Protein AF-A0A6A5AHU3-F1 (afdb_monomer_lite)

Structure (mmCIF, N/CA/C/O backbone):
data_AF-A0A6A5AHU3-F1
#
_entry.id   AF-A0A6A5AHU3-F1
#
loop_
_atom_site.group_PDB
_atom_site.id
_atom_site.type_symbol
_atom_site.label_atom_id
_atom_site.label_alt_id
_atom_site.label_comp_id
_atom_site.label_asym_id
_atom_site.label_entity_id
_atom_site.label_seq_id
_atom_site.pdbx_PDB_ins_code
_atom_site.Cartn_x
_atom_site.Cartn_y
_atom_site.Cartn_z
_atom_site.occupancy
_atom_site.B_iso_or_equiv
_atom_site.auth_seq_id
_atom_site.auth_comp_id
_atom_site.auth_asym_id
_atom_site.auth_atom_id
_atom_site.pdbx_PDB_model_num
ATOM 1 N N . MET A 1 1 ? 13.211 -33.132 -3.769 1.00 42.59 1 MET A N 1
ATOM 2 C CA . MET A 1 1 ? 14.033 -32.927 -4.978 1.00 42.59 1 MET A CA 1
ATOM 3 C C . MET A 1 1 ? 13.140 -32.392 -6.080 1.00 42.59 1 MET A C 1
ATOM 5 O O . MET A 1 1 ? 12.296 -33.127 -6.563 1.00 42.59 1 MET A O 1
ATOM 9 N N . SER A 1 2 ? 13.277 -31.109 -6.393 1.00 34.72 2 SER A N 1
ATOM 10 C CA . SER A 1 2 ? 13.029 -30.504 -7.708 1.00 34.72 2 SER A CA 1
ATOM 11 C C . SER A 1 2 ? 13.392 -29.032 -7.528 1.00 34.72 2 SER A C 1
ATOM 13 O O . SER A 1 2 ? 12.606 -28.241 -7.013 1.00 34.72 2 SER A O 1
ATOM 15 N N . GLY A 1 3 ? 14.668 -28.722 -7.755 1.00 37.56 3 GLY A N 1
ATOM 16 C CA . GLY A 1 3 ? 15.165 -27.354 -7.737 1.00 37.56 3 GLY A CA 1
ATOM 17 C C . GLY A 1 3 ? 14.792 -26.712 -9.058 1.00 37.56 3 GLY A C 1
ATOM 18 O O . GLY A 1 3 ? 15.366 -27.061 -10.085 1.00 37.56 3 GLY A O 1
ATOM 19 N N . THR A 1 4 ? 13.823 -25.807 -9.037 1.00 38.69 4 THR A N 1
ATOM 20 C CA . THR A 1 4 ? 13.483 -24.995 -10.202 1.00 38.69 4 THR A CA 1
ATOM 21 C C . THR A 1 4 ? 14.602 -23.979 -10.416 1.00 38.69 4 THR A C 1
ATOM 23 O O . THR A 1 4 ? 14.722 -22.997 -9.683 1.00 38.69 4 THR A O 1
ATOM 26 N N . THR A 1 5 ? 15.472 -24.247 -11.385 1.00 46.12 5 THR A N 1
ATOM 27 C CA . THR A 1 5 ? 16.513 -23.333 -11.857 1.00 46.12 5 THR A CA 1
ATOM 28 C C . THR A 1 5 ? 15.859 -22.133 -12.538 1.00 46.12 5 THR A C 1
ATOM 30 O O . THR A 1 5 ? 15.300 -22.244 -13.625 1.00 46.12 5 THR A O 1
ATOM 33 N N . VAL A 1 6 ? 15.913 -20.977 -11.877 1.00 50.97 6 VAL A N 1
ATOM 34 C CA . VAL A 1 6 ? 15.537 -19.681 -12.458 1.00 50.97 6 VAL A CA 1
ATOM 35 C C . VAL A 1 6 ? 16.661 -19.193 -13.392 1.00 50.97 6 VAL A C 1
ATOM 37 O O . VAL A 1 6 ? 17.828 -19.330 -13.018 1.00 50.97 6 VAL A O 1
ATOM 40 N N . PRO A 1 7 ? 16.351 -18.644 -14.584 1.00 44.16 7 PRO A N 1
ATOM 41 C CA . PRO A 1 7 ? 17.348 -18.162 -15.546 1.00 44.16 7 PRO A CA 1
ATOM 42 C C . PRO A 1 7 ? 18.283 -17.083 -14.970 1.00 44.16 7 PRO A C 1
ATOM 44 O O . PRO A 1 7 ? 17.849 -16.207 -14.224 1.00 44.16 7 PRO A O 1
ATOM 47 N N . ASN A 1 8 ? 19.564 -17.150 -15.346 1.00 44.88 8 ASN A N 1
ATOM 48 C CA . ASN A 1 8 ? 20.703 -16.429 -14.754 1.00 44.88 8 ASN A CA 1
ATOM 49 C C . ASN A 1 8 ? 20.933 -14.986 -15.264 1.00 44.88 8 ASN A C 1
ATOM 51 O O . ASN A 1 8 ? 21.960 -14.396 -14.938 1.00 44.88 8 ASN A O 1
ATOM 55 N N . ASP A 1 9 ? 20.016 -14.382 -16.019 1.00 46.59 9 ASP A N 1
ATOM 56 C CA . ASP A 1 9 ? 20.334 -13.158 -16.783 1.00 46.59 9 ASP A CA 1
ATOM 57 C C . ASP A 1 9 ? 20.053 -11.828 -16.058 1.00 46.59 9 ASP A C 1
ATOM 59 O O . ASP A 1 9 ? 20.051 -10.761 -16.668 1.00 46.59 9 ASP A O 1
ATOM 63 N N . VAL A 1 10 ? 19.853 -11.846 -14.737 1.00 49.62 10 VAL A N 1
ATOM 64 C CA . VAL A 1 10 ? 19.790 -10.621 -13.923 1.00 49.62 10 VAL A CA 1
ATOM 65 C C . VAL A 1 10 ? 20.573 -10.855 -12.636 1.00 49.62 10 VAL A C 1
ATOM 67 O O . VAL A 1 10 ? 20.189 -11.681 -11.808 1.00 49.62 10 VAL A O 1
ATOM 70 N N . ALA A 1 11 ? 21.688 -10.142 -12.469 1.00 43.22 11 ALA A N 1
ATOM 71 C CA . ALA A 1 11 ? 22.548 -10.228 -11.293 1.00 43.22 11 ALA A CA 1
ATOM 72 C C . ALA A 1 11 ? 21.836 -9.672 -10.044 1.00 43.22 11 ALA A C 1
ATOM 74 O O . ALA A 1 11 ? 22.037 -8.528 -9.643 1.00 43.22 11 ALA A O 1
ATOM 75 N N . TYR A 1 12 ? 20.983 -10.480 -9.419 1.00 51.59 12 TYR A N 1
ATOM 76 C CA . TYR A 1 12 ? 20.501 -10.217 -8.069 1.00 51.59 12 TYR A CA 1
ATOM 77 C C . TYR A 1 12 ? 21.617 -10.579 -7.085 1.00 51.59 12 TYR A C 1
ATOM 79 O O . TYR A 1 12 ? 22.069 -11.725 -7.046 1.00 51.59 12 TYR A O 1
ATOM 87 N N . PHE A 1 13 ? 22.070 -9.606 -6.288 1.00 51.59 13 PHE A N 1
ATOM 88 C CA . PHE A 1 13 ? 22.949 -9.857 -5.144 1.00 51.59 13 PHE A CA 1
ATOM 89 C C . PHE A 1 13 ? 22.285 -10.917 -4.255 1.00 51.59 13 PHE A C 1
ATOM 91 O O . PHE A 1 13 ? 21.183 -10.714 -3.743 1.00 51.59 13 PHE A O 1
ATOM 98 N N . LYS A 1 14 ? 22.910 -12.092 -4.142 1.00 55.75 14 LYS A N 1
ATOM 99 C CA . LYS A 1 14 ? 22.299 -13.283 -3.542 1.00 55.75 14 LYS A CA 1
ATOM 100 C C . LYS A 1 14 ? 22.486 -13.280 -2.024 1.00 55.75 14 LYS A C 1
ATOM 102 O O . LYS A 1 14 ? 23.135 -14.156 -1.463 1.00 55.75 14 LYS A O 1
ATOM 107 N N . GLU A 1 15 ? 21.927 -12.280 -1.357 1.00 75.50 15 GLU A N 1
ATOM 108 C CA . GLU A 1 15 ? 21.838 -12.245 0.102 1.00 75.50 15 GLU A CA 1
ATOM 109 C C . GLU A 1 15 ? 20.533 -12.918 0.537 1.00 75.50 15 GLU A C 1
ATOM 111 O O . GLU A 1 15 ? 19.435 -12.496 0.174 1.00 75.50 15 GLU A O 1
ATOM 116 N N . THR A 1 16 ? 20.642 -14.019 1.285 1.00 77.25 16 THR A N 1
ATOM 117 C CA . THR A 1 16 ? 19.464 -14.735 1.792 1.00 77.25 16 THR A CA 1
ATOM 118 C C . THR A 1 16 ? 19.001 -14.071 3.082 1.00 77.25 16 THR A C 1
ATOM 120 O O . THR A 1 16 ? 19.663 -14.176 4.113 1.00 77.25 16 THR A O 1
ATOM 123 N N . ILE A 1 17 ? 17.859 -13.390 3.035 1.00 82.12 17 ILE A N 1
ATOM 124 C CA . ILE A 1 17 ? 17.284 -12.706 4.196 1.00 82.12 17 ILE A CA 1
ATOM 125 C C . ILE A 1 17 ? 16.267 -13.629 4.867 1.00 82.12 17 ILE A C 1
ATOM 127 O O . ILE A 1 17 ? 15.103 -13.620 4.488 1.00 82.12 17 ILE A O 1
ATOM 131 N N . GLY A 1 18 ? 16.738 -14.381 5.868 1.00 84.12 18 GLY A N 1
ATOM 132 C CA . GLY A 1 18 ? 15.967 -15.033 6.938 1.00 84.12 18 GLY A CA 1
ATOM 133 C C . GLY A 1 18 ? 14.825 -15.998 6.554 1.00 84.12 18 GLY A C 1
ATOM 134 O O . GLY A 1 18 ? 14.275 -15.967 5.457 1.00 84.12 18 GLY A O 1
ATOM 135 N N . PRO A 1 19 ? 14.396 -16.867 7.485 1.00 88.25 19 PRO A N 1
ATOM 136 C CA . PRO A 1 19 ? 13.093 -17.503 7.373 1.00 88.25 19 PRO A CA 1
ATOM 137 C C . PRO A 1 19 ? 12.013 -16.474 7.734 1.00 88.25 19 PRO A C 1
ATOM 139 O O . PRO A 1 19 ? 11.990 -15.950 8.848 1.00 88.25 19 PRO A O 1
ATOM 142 N N . ILE A 1 20 ? 11.116 -16.177 6.796 1.00 89.06 20 ILE A N 1
ATOM 143 C CA . ILE A 1 20 ? 9.966 -15.297 7.031 1.00 89.06 20 ILE A CA 1
ATOM 144 C C . ILE A 1 20 ? 8.663 -16.088 6.944 1.00 89.06 20 ILE A C 1
ATOM 146 O O . ILE A 1 20 ? 8.549 -17.047 6.181 1.00 89.06 20 ILE A O 1
ATOM 150 N N . TRP A 1 21 ? 7.659 -15.663 7.710 1.00 88.56 21 TRP A N 1
ATOM 151 C CA . TRP A 1 21 ? 6.296 -16.150 7.531 1.00 88.56 21 TRP A CA 1
ATOM 152 C C . TRP A 1 21 ? 5.745 -15.620 6.205 1.00 88.56 21 TRP A C 1
ATOM 154 O O . TRP A 1 21 ? 5.568 -14.412 6.045 1.00 88.56 21 TRP A O 1
ATOM 164 N N . SER A 1 22 ? 5.501 -16.516 5.251 1.00 86.12 22 SER A N 1
ATOM 165 C CA . SER A 1 22 ? 5.006 -16.178 3.910 1.00 86.12 22 SER A CA 1
ATOM 166 C C . SER A 1 22 ? 3.500 -16.376 3.740 1.00 86.12 22 SER A C 1
ATOM 168 O O . SER A 1 22 ? 2.948 -15.957 2.725 1.00 86.12 22 SER A O 1
ATOM 170 N N . ALA A 1 23 ? 2.828 -17.005 4.708 1.00 87.94 23 ALA A N 1
ATOM 171 C CA . ALA A 1 23 ? 1.388 -17.224 4.645 1.00 87.94 23 ALA A CA 1
ATOM 172 C C . ALA A 1 23 ? 0.607 -15.944 5.027 1.00 87.94 23 ALA A C 1
ATOM 174 O O . ALA A 1 23 ? 1.193 -14.991 5.555 1.00 87.94 23 ALA A O 1
ATOM 175 N N . PRO A 1 24 ? -0.720 -15.898 4.798 1.00 87.88 24 PRO A N 1
ATOM 176 C CA . PRO A 1 24 ? -1.540 -14.737 5.133 1.00 87.88 24 PRO A CA 1
ATOM 177 C C . PRO A 1 24 ? -1.372 -14.295 6.593 1.00 87.88 24 PRO A C 1
ATOM 179 O O . PRO A 1 24 ? -1.361 -15.118 7.510 1.00 87.88 24 PRO A O 1
ATOM 182 N N . LEU A 1 25 ? -1.234 -12.983 6.808 1.00 87.56 25 LEU A N 1
ATOM 183 C CA . LEU A 1 25 ? -1.044 -12.400 8.142 1.00 87.56 25 LEU A CA 1
ATOM 184 C C . LEU A 1 25 ? -2.354 -12.291 8.930 1.00 87.56 25 LEU A C 1
ATOM 186 O O . LEU A 1 25 ? -2.329 -12.314 10.158 1.00 87.56 25 LEU A O 1
ATOM 190 N N . HIS A 1 26 ? -3.493 -12.151 8.246 1.00 90.44 26 HIS A N 1
ATOM 191 C CA . HIS A 1 26 ? -4.775 -11.900 8.894 1.00 90.44 26 HIS A CA 1
ATOM 192 C C . HIS A 1 26 ? -5.852 -12.864 8.401 1.00 90.44 26 HIS A C 1
ATOM 194 O O . HIS A 1 26 ? -6.032 -13.072 7.204 1.00 90.44 26 HIS A O 1
ATOM 200 N N . ASN A 1 27 ? -6.662 -13.373 9.328 1.00 92.44 27 ASN A N 1
ATOM 201 C CA . ASN A 1 27 ? -7.921 -14.018 8.977 1.00 92.44 27 ASN A CA 1
ATOM 202 C C . ASN A 1 27 ? -8.974 -12.932 8.676 1.00 92.44 27 ASN A C 1
ATOM 204 O O . ASN A 1 27 ? -9.447 -12.256 9.594 1.00 92.44 27 ASN A O 1
ATOM 208 N N . LYS A 1 28 ? -9.325 -12.751 7.394 1.00 90.44 28 LYS A N 1
ATOM 209 C CA . LYS A 1 28 ? -10.252 -11.696 6.941 1.00 90.44 28 LYS A CA 1
ATOM 210 C C . LYS A 1 28 ? -11.638 -11.808 7.585 1.00 90.44 28 LYS A C 1
ATOM 212 O O . LYS A 1 28 ? -12.179 -10.790 8.012 1.00 90.44 28 LYS A O 1
ATOM 217 N N . ASP A 1 29 ? -12.173 -13.017 7.739 1.00 93.19 29 ASP A N 1
ATOM 218 C CA . ASP A 1 29 ? -13.500 -13.234 8.331 1.00 93.19 29 ASP A CA 1
ATOM 219 C C . ASP A 1 29 ? -13.550 -12.774 9.787 1.00 93.19 29 ASP A C 1
ATOM 221 O O . ASP A 1 29 ? -14.519 -12.158 10.234 1.00 93.19 29 ASP A O 1
ATOM 225 N N . LEU A 1 30 ? -12.484 -13.055 10.539 1.00 94.81 30 LEU A N 1
ATOM 226 C CA . LEU A 1 30 ? -12.367 -12.610 11.920 1.00 94.81 30 LEU A CA 1
ATOM 227 C C . LEU A 1 30 ? -12.245 -11.083 12.002 1.00 94.81 30 LEU A C 1
ATOM 229 O O . LEU A 1 30 ? -12.917 -10.465 12.826 1.00 94.81 30 LEU A O 1
ATOM 233 N N . VAL A 1 31 ? -11.433 -10.470 11.136 1.00 94.31 31 VAL A N 1
ATOM 234 C CA . VAL A 1 31 ? -11.265 -9.007 11.082 1.00 94.31 31 VAL A CA 1
ATOM 235 C C . VAL A 1 31 ? -12.598 -8.312 10.803 1.00 94.31 31 VAL A C 1
ATOM 237 O O . VAL A 1 31 ? -12.938 -7.356 11.501 1.00 94.31 31 VAL A O 1
ATOM 240 N N . LEU A 1 32 ? -13.384 -8.818 9.848 1.00 94.06 32 LEU A N 1
ATOM 241 C CA . LEU A 1 32 ? -14.711 -8.284 9.532 1.00 94.06 32 LEU A CA 1
ATOM 242 C C . LEU A 1 32 ? -15.673 -8.416 10.721 1.00 94.06 32 LEU A C 1
ATOM 244 O O . LEU A 1 32 ? -16.300 -7.434 11.113 1.00 94.06 32 LEU A O 1
ATOM 248 N N . LYS A 1 33 ? -15.712 -9.583 11.381 1.00 95.50 33 LYS A N 1
ATOM 249 C CA . LYS A 1 33 ? -16.529 -9.791 12.592 1.00 95.50 33 LYS A CA 1
ATOM 250 C C . LYS A 1 33 ? -16.162 -8.820 13.717 1.00 95.50 33 LYS A C 1
ATOM 252 O O . LYS A 1 33 ? -17.051 -8.308 14.400 1.00 95.50 33 LYS A O 1
ATOM 257 N N . ILE A 1 34 ? -14.869 -8.560 13.923 1.00 94.00 34 ILE A N 1
ATOM 258 C CA . ILE A 1 34 ? -14.394 -7.607 14.935 1.00 94.00 34 ILE A CA 1
ATOM 259 C C . ILE A 1 34 ? -14.801 -6.183 14.549 1.00 94.00 34 ILE A C 1
ATOM 261 O O . ILE A 1 34 ? -15.337 -5.464 15.391 1.00 94.00 34 ILE A O 1
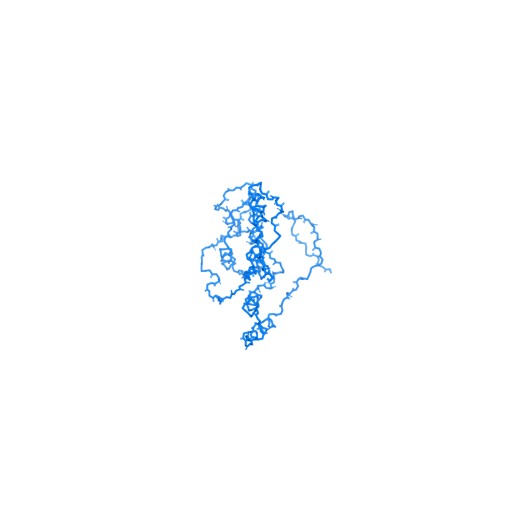ATOM 265 N N . ARG A 1 35 ? -14.603 -5.784 13.287 1.00 93.44 35 ARG A N 1
ATOM 266 C CA . ARG A 1 35 ? -14.997 -4.461 12.779 1.00 93.44 35 ARG A CA 1
ATOM 267 C C . ARG A 1 35 ? -16.483 -4.193 13.018 1.00 93.44 35 ARG A C 1
ATOM 269 O O . ARG A 1 35 ? -16.838 -3.153 13.568 1.00 93.44 35 ARG A O 1
ATOM 276 N N . ASP A 1 36 ? -17.335 -5.156 12.684 1.00 93.62 36 ASP A N 1
ATOM 277 C CA . ASP A 1 36 ? -18.784 -5.019 12.830 1.00 93.62 36 ASP A CA 1
ATOM 278 C C . ASP A 1 36 ? -19.209 -4.972 14.310 1.00 93.62 36 ASP A C 1
ATOM 280 O O . ASP A 1 36 ? -20.148 -4.265 14.675 1.00 93.62 36 ASP A O 1
ATOM 284 N N . ASN A 1 37 ? -18.503 -5.681 15.198 1.00 93.62 37 ASN A N 1
ATOM 285 C CA . ASN A 1 37 ? -18.731 -5.607 16.645 1.00 93.62 37 ASN A CA 1
ATOM 286 C C . ASN A 1 37 ? -18.377 -4.218 17.209 1.00 93.62 37 ASN A C 1
ATOM 288 O O . ASN A 1 37 ? -19.139 -3.658 17.999 1.00 93.62 37 ASN A O 1
ATOM 292 N N . VAL A 1 38 ? -17.264 -3.629 16.759 1.00 91.62 38 VAL A N 1
ATOM 293 C CA . VAL A 1 38 ? -16.841 -2.277 17.166 1.00 91.62 38 VAL A CA 1
ATOM 294 C C . VAL A 1 38 ? -17.890 -1.231 16.783 1.00 91.62 38 VAL A C 1
ATOM 296 O O . VAL A 1 38 ? -18.177 -0.342 17.584 1.00 91.62 38 VAL A O 1
ATOM 299 N N . LEU A 1 39 ? -18.511 -1.366 15.607 1.00 88.69 39 LEU A N 1
ATOM 300 C CA . LEU A 1 39 ? -19.604 -0.489 15.175 1.00 88.69 39 LEU A CA 1
ATOM 301 C C . LEU A 1 39 ? -20.883 -0.678 16.005 1.00 88.69 39 LEU A C 1
ATOM 303 O O . LEU A 1 39 ? -21.546 0.304 16.332 1.00 88.69 39 LEU A O 1
ATOM 307 N N . LYS A 1 40 ? -21.217 -1.920 16.377 1.00 91.88 40 LYS A N 1
ATOM 308 C CA . LYS A 1 40 ? -22.409 -2.238 17.186 1.00 91.88 40 LYS A CA 1
ATOM 309 C C . LYS A 1 40 ? -22.311 -1.753 18.634 1.00 91.88 40 LYS A C 1
ATOM 311 O O . LYS A 1 40 ? -23.339 -1.462 19.234 1.00 91.88 40 LYS A O 1
ATOM 316 N N . ASN A 1 41 ? -21.103 -1.652 19.194 1.00 91.31 41 ASN A N 1
ATOM 317 C CA . ASN A 1 41 ? -20.872 -1.296 20.599 1.00 91.31 41 ASN A CA 1
ATOM 318 C C . ASN A 1 41 ? -20.053 0.003 20.756 1.00 91.31 41 ASN A C 1
ATOM 320 O O . ASN A 1 41 ? -18.953 -0.022 21.317 1.00 91.31 41 ASN A O 1
ATOM 324 N N . PRO A 1 42 ? -20.566 1.164 20.305 1.00 82.75 42 PRO A N 1
ATOM 325 C CA . PRO A 1 42 ? -19.788 2.401 20.249 1.00 82.75 42 PRO A CA 1
ATOM 326 C C . PRO A 1 42 ? -19.427 2.975 21.626 1.00 82.75 42 PRO A C 1
ATOM 328 O O . PRO A 1 42 ? -18.434 3.684 21.739 1.00 82.75 42 PRO A O 1
ATOM 331 N N . THR A 1 43 ? -20.202 2.683 22.674 1.00 85.81 43 THR A N 1
ATOM 332 C CA . THR A 1 43 ? -19.950 3.165 24.046 1.00 85.81 43 THR A CA 1
ATOM 333 C C . THR A 1 43 ? -18.828 2.405 24.752 1.00 85.81 43 THR A C 1
ATOM 335 O O . THR A 1 43 ? -18.253 2.912 25.710 1.00 85.81 43 THR A O 1
ATOM 338 N N . LYS A 1 44 ? -18.489 1.200 24.277 1.00 89.62 44 LYS A N 1
ATOM 339 C CA . LYS A 1 44 ? -17.477 0.331 24.892 1.00 89.62 44 LYS A CA 1
ATOM 340 C C . LYS A 1 44 ? -16.046 0.718 24.514 1.00 89.62 44 LYS A C 1
ATOM 342 O O . LYS A 1 44 ? -15.116 0.407 25.255 1.00 89.62 44 LYS A O 1
ATOM 347 N N . TYR A 1 45 ? -15.861 1.373 23.368 1.00 87.19 45 TYR A N 1
ATOM 348 C CA . TYR A 1 45 ? -14.544 1.646 22.795 1.00 87.19 45 TYR A CA 1
ATOM 349 C C . TYR A 1 45 ? -14.318 3.154 22.617 1.00 87.19 45 TYR A C 1
ATOM 351 O O . TYR A 1 45 ? -14.834 3.738 21.663 1.00 87.19 45 TYR A O 1
ATOM 359 N N . PRO A 1 46 ? -13.486 3.790 23.464 1.00 85.94 46 PRO A N 1
ATOM 360 C CA . PRO A 1 46 ? -13.153 5.211 23.331 1.00 85.94 46 PRO A CA 1
ATOM 361 C C . PRO A 1 46 ? -12.495 5.564 21.987 1.00 85.94 46 PRO A C 1
ATOM 363 O O . PRO A 1 46 ? -12.651 6.668 21.481 1.00 85.94 46 PRO A O 1
ATOM 366 N N . THR A 1 47 ? -11.775 4.616 21.379 1.00 88.00 47 THR A N 1
ATOM 367 C CA . THR A 1 47 ? -11.037 4.784 20.115 1.00 88.00 47 THR A CA 1
ATOM 368 C C . THR A 1 47 ? -11.731 4.115 18.924 1.00 88.00 47 THR A C 1
ATOM 370 O O . THR A 1 47 ? -11.067 3.689 17.976 1.00 88.00 47 THR A O 1
ATOM 373 N N . LYS A 1 48 ? -13.069 4.016 18.951 1.00 89.31 48 LYS A N 1
ATOM 374 C CA . LYS A 1 48 ? -13.862 3.306 17.932 1.00 89.31 48 LYS A CA 1
ATOM 375 C C . LYS A 1 48 ? -13.550 3.740 16.495 1.00 89.31 48 LYS A C 1
ATOM 377 O O . LYS A 1 48 ? -13.372 2.878 15.645 1.00 89.31 48 LYS A O 1
ATOM 382 N N . ASP A 1 49 ? -13.393 5.039 16.233 1.00 87.56 49 ASP A N 1
ATOM 383 C CA . ASP A 1 49 ? -13.213 5.556 14.867 1.00 87.56 49 ASP A CA 1
ATOM 384 C C . ASP A 1 49 ? -11.843 5.163 14.301 1.00 87.56 49 ASP A C 1
ATOM 386 O O . ASP A 1 49 ? -11.706 4.799 13.131 1.00 87.56 49 ASP A O 1
ATOM 390 N N . ARG A 1 50 ? -10.827 5.165 15.171 1.00 88.06 50 ARG A N 1
ATOM 391 C CA . ARG A 1 50 ? -9.472 4.708 14.858 1.00 88.06 50 ARG A CA 1
ATOM 392 C C . ARG A 1 50 ? -9.439 3.201 14.623 1.00 88.06 50 ARG A C 1
ATOM 394 O O . ARG A 1 50 ? -8.800 2.740 13.681 1.00 88.06 50 ARG A O 1
ATOM 401 N N . LEU A 1 51 ? -10.098 2.441 15.494 1.00 91.06 51 LEU A N 1
ATOM 402 C CA . LEU A 1 51 ? -10.141 0.986 15.410 1.00 91.06 51 LEU A CA 1
ATOM 403 C C . LEU A 1 51 ? -10.899 0.535 14.159 1.00 91.06 51 LEU A C 1
ATOM 405 O O . LEU A 1 51 ? -10.411 -0.319 13.427 1.00 91.06 51 LEU A O 1
ATOM 409 N N . HIS A 1 52 ? -12.035 1.169 13.874 1.00 91.50 52 HIS A N 1
ATOM 410 C CA . HIS A 1 52 ? -12.798 0.958 12.652 1.00 91.50 52 HIS A CA 1
ATOM 411 C C . HIS A 1 52 ? -11.942 1.236 11.414 1.00 91.50 52 HIS A C 1
ATOM 413 O O . HIS A 1 52 ? -11.814 0.375 10.553 1.00 91.50 52 HIS A O 1
ATOM 419 N N . GLY A 1 53 ? -11.281 2.396 11.352 1.00 90.69 53 GLY A N 1
ATOM 420 C CA . GLY A 1 53 ? -10.435 2.749 10.216 1.00 90.69 53 GLY A CA 1
ATOM 421 C C . GLY A 1 53 ? -9.244 1.811 9.998 1.00 90.69 53 GLY A C 1
ATOM 422 O O . GLY A 1 53 ? -8.952 1.451 8.856 1.00 90.69 53 GLY A O 1
ATOM 423 N N . LEU A 1 54 ? -8.602 1.349 11.076 1.00 92.06 54 LEU A N 1
ATOM 424 C CA . LEU A 1 54 ? -7.535 0.351 10.996 1.00 92.06 54 LEU A CA 1
ATOM 425 C C . LEU A 1 54 ? -8.057 -0.997 10.481 1.00 92.06 54 LEU A C 1
ATOM 427 O O . LEU A 1 54 ? -7.482 -1.556 9.550 1.00 92.06 54 LEU A O 1
ATOM 431 N N . LEU A 1 55 ? -9.147 -1.510 11.060 1.00 93.06 55 LEU A N 1
ATOM 432 C CA . LEU A 1 55 ? -9.733 -2.795 10.667 1.00 93.06 55 LEU A CA 1
ATOM 433 C C . LEU A 1 55 ? -10.247 -2.766 9.225 1.00 93.06 55 LEU A C 1
ATOM 435 O O . LEU A 1 55 ? -10.077 -3.743 8.499 1.00 93.06 55 LEU A O 1
ATOM 439 N N . THR A 1 56 ? -10.799 -1.636 8.780 1.00 92.81 56 THR A N 1
ATOM 440 C CA . THR A 1 56 ? -11.189 -1.431 7.383 1.00 92.81 56 THR A CA 1
ATOM 441 C C . THR A 1 56 ? -9.973 -1.488 6.459 1.00 92.81 56 THR A C 1
ATOM 443 O O . THR A 1 56 ? -9.994 -2.252 5.496 1.00 92.81 56 THR A O 1
ATOM 446 N N . SER A 1 57 ? -8.878 -0.788 6.781 1.00 91.88 57 SER A N 1
ATOM 447 C CA . SER A 1 57 ? -7.632 -0.869 6.002 1.00 91.88 57 SER A CA 1
ATOM 448 C C . SER A 1 57 ? -7.084 -2.297 5.919 1.00 91.88 57 SER A C 1
ATOM 450 O O . SER A 1 57 ? -6.731 -2.744 4.834 1.00 91.88 57 SER A O 1
ATOM 452 N N . VAL A 1 58 ? -7.069 -3.033 7.037 1.00 92.38 58 VAL A N 1
ATOM 453 C CA . VAL A 1 58 ? -6.619 -4.437 7.078 1.00 92.38 58 VAL A CA 1
ATOM 454 C C . VAL A 1 58 ? -7.532 -5.347 6.248 1.00 92.38 58 VAL A C 1
ATOM 456 O O . VAL A 1 58 ? -7.048 -6.258 5.579 1.00 92.38 58 VAL A O 1
ATOM 459 N N . SER A 1 59 ? -8.848 -5.107 6.264 1.00 91.69 59 SER A N 1
ATOM 460 C CA . SER A 1 59 ? -9.817 -5.921 5.517 1.00 91.69 59 SER A CA 1
ATOM 461 C C . SER A 1 59 ? -9.722 -5.742 3.998 1.00 91.69 59 SER A C 1
ATOM 463 O O . SER A 1 59 ? -9.930 -6.699 3.256 1.00 91.69 59 SER A O 1
ATOM 465 N N . GLU A 1 60 ? -9.374 -4.538 3.537 1.00 90.38 60 GLU A N 1
ATOM 466 C CA . GLU A 1 60 ? -9.196 -4.222 2.116 1.00 90.38 60 GLU A CA 1
ATOM 467 C C . GLU A 1 60 ? -7.814 -4.614 1.571 1.00 90.38 60 GLU A C 1
ATOM 469 O O . GLU A 1 60 ? -7.578 -4.524 0.365 1.00 90.38 60 GLU A O 1
ATOM 474 N N . GLU A 1 61 ? -6.877 -4.988 2.442 1.00 91.38 61 GLU A N 1
ATOM 475 C CA . GLU A 1 61 ? -5.506 -5.287 2.055 1.00 91.38 61 GLU A CA 1
ATOM 476 C C . GLU A 1 61 ? -5.408 -6.624 1.297 1.00 91.38 61 GLU A C 1
ATOM 478 O O . GLU A 1 61 ? -5.933 -7.659 1.725 1.00 91.38 61 GLU A O 1
ATOM 483 N N . VAL A 1 62 ? -4.701 -6.607 0.166 1.00 88.06 62 VAL A N 1
ATOM 484 C CA . VAL A 1 62 ? -4.335 -7.790 -0.614 1.00 88.06 62 VAL A CA 1
ATOM 485 C C . VAL A 1 62 ? -3.329 -8.604 0.198 1.00 88.06 62 VAL A C 1
ATOM 487 O O . VAL A 1 62 ? -2.298 -8.093 0.638 1.00 88.06 62 VAL A O 1
ATOM 490 N N . GLN A 1 63 ? -3.660 -9.875 0.417 1.00 81.12 63 GLN A N 1
ATOM 491 C CA . GLN A 1 63 ? -2.846 -10.825 1.185 1.00 81.12 63 GLN A CA 1
ATOM 492 C C . GLN A 1 63 ? -2.399 -12.022 0.343 1.00 81.12 63 GLN A C 1
ATOM 494 O O . GLN A 1 63 ? -1.396 -12.649 0.667 1.00 81.12 63 GLN A O 1
ATOM 499 N N . GLU A 1 64 ? -3.140 -12.334 -0.719 1.00 80.44 64 GLU A N 1
ATOM 500 C CA . GLU A 1 64 ? -2.826 -13.411 -1.657 1.00 80.44 64 GLU A CA 1
ATOM 501 C C . GLU A 1 64 ? -1.679 -12.968 -2.564 1.00 80.44 64 GLU A C 1
ATOM 503 O O . GLU A 1 64 ? -1.695 -11.851 -3.084 1.00 80.44 64 GLU A O 1
ATOM 508 N N . ASP A 1 65 ? -0.662 -13.823 -2.684 1.00 79.38 65 ASP A N 1
ATOM 509 C CA . ASP A 1 65 ? 0.528 -13.627 -3.522 1.00 79.38 65 ASP A CA 1
ATOM 510 C C . ASP A 1 65 ? 1.301 -12.312 -3.288 1.00 79.38 65 ASP A C 1
ATOM 512 O O . ASP A 1 65 ? 2.115 -11.896 -4.109 1.00 79.38 65 ASP A O 1
ATOM 516 N N . ALA A 1 66 ? 1.096 -11.669 -2.132 1.00 84.88 66 ALA A N 1
ATOM 517 C CA . ALA A 1 66 ? 1.717 -10.396 -1.762 1.00 84.88 66 ALA A CA 1
ATOM 518 C C . ALA A 1 66 ? 2.190 -10.389 -0.289 1.00 84.88 66 ALA A C 1
ATOM 520 O O . ALA A 1 66 ? 1.667 -9.630 0.538 1.00 84.88 66 ALA A O 1
ATOM 521 N N . PRO A 1 67 ? 3.183 -11.228 0.083 1.00 85.38 67 PRO A N 1
ATOM 522 C CA . PRO A 1 67 ? 3.670 -11.306 1.464 1.00 85.38 67 PRO A CA 1
ATOM 523 C C . PRO A 1 67 ? 4.339 -10.000 1.927 1.00 85.38 67 PRO A C 1
ATOM 525 O O . PRO A 1 67 ? 4.267 -9.634 3.102 1.00 85.38 67 PRO A O 1
ATOM 528 N N . LEU A 1 68 ? 4.963 -9.271 0.998 1.00 89.94 68 LEU A N 1
ATOM 529 C CA . LEU A 1 68 ? 5.660 -8.007 1.239 1.00 89.94 68 LEU A CA 1
ATOM 530 C C . LEU A 1 68 ? 4.956 -6.839 0.534 1.00 89.94 68 LEU A C 1
ATOM 532 O O . LEU A 1 68 ? 3.876 -6.985 -0.033 1.00 89.94 68 LEU A O 1
ATOM 536 N N . TYR A 1 69 ? 5.548 -5.650 0.620 1.00 92.50 69 TYR A N 1
ATOM 537 C CA . TYR A 1 69 ? 5.030 -4.428 0.013 1.00 92.50 69 TYR A CA 1
ATOM 538 C C . TYR A 1 69 ? 6.151 -3.630 -0.656 1.00 92.50 69 TYR A C 1
ATOM 540 O O . TYR A 1 69 ? 7.318 -3.740 -0.283 1.00 92.50 69 TYR A O 1
ATOM 548 N N . TYR A 1 70 ? 5.771 -2.768 -1.592 1.00 93.69 70 TYR A N 1
ATOM 549 C CA . TYR A 1 70 ? 6.647 -1.779 -2.209 1.00 93.69 70 TYR A CA 1
ATOM 550 C C . TYR A 1 70 ? 6.384 -0.405 -1.610 1.00 93.69 70 TYR A C 1
ATOM 552 O O . TYR A 1 70 ? 5.232 -0.025 -1.428 1.00 93.69 70 TYR A O 1
ATOM 560 N N . THR A 1 71 ? 7.429 0.367 -1.324 1.00 94.12 71 THR A N 1
ATOM 561 C CA . THR A 1 71 ? 7.290 1.775 -0.9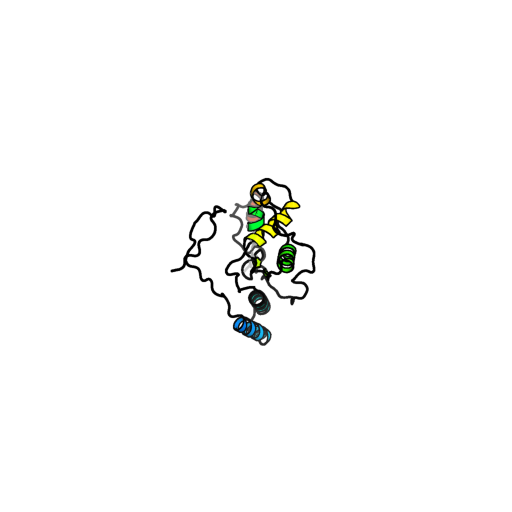28 1.00 94.12 71 THR A CA 1
ATOM 562 C C . THR A 1 71 ? 7.489 2.667 -2.145 1.00 94.12 71 THR A C 1
ATOM 564 O O . THR A 1 71 ? 8.496 2.551 -2.843 1.00 94.12 71 THR A O 1
ATOM 567 N N . LEU A 1 72 ? 6.556 3.586 -2.401 1.00 92.19 72 LEU A N 1
ATOM 568 C CA . LEU A 1 72 ? 6.682 4.518 -3.528 1.00 92.19 72 LEU A CA 1
ATOM 569 C C . LEU A 1 72 ? 7.931 5.410 -3.438 1.00 92.19 72 LEU A C 1
ATOM 571 O O . LEU A 1 72 ? 8.617 5.543 -4.456 1.00 92.19 72 LEU A O 1
ATOM 575 N N . PRO A 1 73 ? 8.305 5.954 -2.260 1.00 92.31 73 PRO A N 1
ATOM 576 C CA . PRO A 1 73 ? 9.567 6.674 -2.125 1.00 92.31 73 PRO A CA 1
ATOM 577 C C . PRO A 1 73 ? 10.778 5.776 -2.385 1.00 92.31 73 PRO A C 1
ATOM 579 O O . PRO A 1 73 ? 11.761 6.232 -2.954 1.00 92.31 73 PRO A O 1
ATOM 582 N N . GLY A 1 74 ? 10.716 4.496 -1.999 1.00 91.38 74 GLY A N 1
ATOM 583 C CA . GLY A 1 74 ? 11.792 3.534 -2.243 1.00 91.38 74 GLY A CA 1
ATOM 584 C C . GLY A 1 74 ? 11.996 3.276 -3.733 1.00 91.38 74 GLY A C 1
ATOM 585 O O . GLY A 1 74 ? 13.109 3.422 -4.228 1.00 91.38 74 GLY A O 1
ATOM 586 N N . LEU A 1 75 ? 10.909 2.988 -4.456 1.00 91.31 75 LEU A N 1
ATOM 587 C CA . LEU A 1 75 ? 10.929 2.798 -5.910 1.00 91.31 75 LEU A CA 1
ATOM 588 C C . LEU A 1 75 ? 11.442 4.048 -6.641 1.00 91.31 75 LEU A C 1
ATOM 590 O O . LEU A 1 75 ? 12.307 3.955 -7.512 1.00 91.31 75 LEU A O 1
ATOM 594 N N . SER A 1 76 ? 10.947 5.223 -6.250 1.00 90.12 76 SER A N 1
ATOM 595 C CA . SER A 1 76 ? 11.317 6.500 -6.874 1.00 90.12 76 SER A CA 1
ATOM 596 C C . SER A 1 76 ? 12.759 6.893 -6.560 1.00 90.12 76 SER A C 1
ATOM 598 O O . SER A 1 76 ? 13.453 7.419 -7.425 1.00 90.12 76 SER A O 1
ATOM 600 N N . LYS A 1 77 ? 13.250 6.572 -5.354 1.00 89.56 77 LYS A N 1
ATOM 601 C CA . LYS A 1 77 ? 14.654 6.748 -4.966 1.00 89.56 77 LYS A CA 1
ATOM 602 C C . LYS A 1 77 ? 15.578 5.862 -5.794 1.00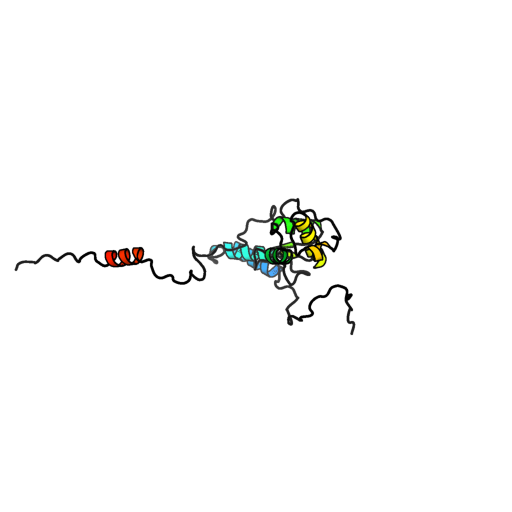 89.56 77 LYS A C 1
ATOM 604 O O . LYS A 1 77 ? 16.598 6.356 -6.252 1.00 89.56 77 LYS A O 1
ATOM 609 N N . THR A 1 78 ? 15.228 4.591 -6.005 1.00 87.25 78 THR A N 1
ATOM 610 C CA . THR A 1 78 ? 16.017 3.680 -6.853 1.00 87.25 78 THR A CA 1
ATOM 611 C C . THR A 1 78 ? 16.094 4.178 -8.291 1.00 87.25 78 THR A C 1
ATOM 613 O O . THR A 1 78 ? 17.136 4.070 -8.928 1.00 87.25 78 THR A O 1
ATOM 616 N N . LEU A 1 79 ? 15.000 4.743 -8.802 1.00 82.50 79 LEU A N 1
ATOM 617 C CA . LEU A 1 79 ? 14.960 5.279 -10.155 1.00 82.50 79 LEU A CA 1
ATOM 618 C C . LEU A 1 79 ? 15.498 6.698 -10.257 1.00 82.50 79 LEU A C 1
ATOM 620 O O . LEU A 1 79 ? 15.818 7.097 -11.360 1.00 82.50 79 LEU A O 1
ATOM 624 N N . HIS A 1 80 ? 15.642 7.440 -9.159 1.00 80.94 80 HIS A N 1
ATOM 625 C CA . HIS A 1 80 ? 15.942 8.874 -9.147 1.00 80.94 80 HIS A CA 1
ATOM 626 C C . HIS A 1 80 ? 14.904 9.714 -9.909 1.00 80.94 80 HIS A C 1
ATOM 628 O O . HIS A 1 80 ? 15.281 10.601 -10.676 1.00 80.94 80 HIS A O 1
ATOM 634 N N . CYS A 1 81 ? 13.612 9.407 -9.758 1.00 81.25 81 CYS A N 1
ATOM 635 C CA . CYS A 1 81 ? 12.503 10.161 -10.358 1.00 81.25 81 CYS A CA 1
ATOM 636 C C . CYS A 1 81 ? 11.650 10.855 -9.289 1.00 81.25 81 CYS A C 1
ATOM 638 O O . CYS A 1 81 ? 11.681 10.495 -8.109 1.00 81.25 81 CYS A O 1
ATOM 640 N N . GLN A 1 82 ? 10.840 11.818 -9.717 1.00 85.38 82 GLN A N 1
ATOM 641 C CA . GLN A 1 82 ? 9.749 12.366 -8.933 1.00 85.38 82 GLN A CA 1
ATOM 642 C C . GLN A 1 82 ? 8.760 11.260 -8.580 1.00 85.38 82 GLN A C 1
ATOM 644 O O . GLN A 1 82 ? 8.405 10.409 -9.404 1.00 85.38 82 GLN A O 1
ATOM 649 N N . GLN A 1 83 ? 8.324 11.272 -7.324 1.00 86.00 83 GLN A N 1
ATOM 650 C CA . GLN A 1 83 ? 7.454 10.237 -6.798 1.00 86.00 83 GLN A CA 1
ATOM 651 C C . GLN A 1 83 ? 6.057 10.336 -7.433 1.00 86.00 83 GLN A C 1
ATOM 653 O O . GLN A 1 83 ? 5.412 11.381 -7.308 1.00 86.00 83 GLN A O 1
ATOM 658 N N . PRO A 1 84 ? 5.551 9.261 -8.069 1.00 90.25 84 PRO A N 1
ATOM 659 C CA . PRO A 1 84 ? 4.180 9.238 -8.554 1.00 90.25 84 PRO A CA 1
ATOM 660 C C . PRO A 1 84 ? 3.202 9.282 -7.384 1.00 90.25 84 PRO A C 1
ATOM 662 O O . PRO A 1 84 ? 3.484 8.805 -6.276 1.00 90.25 84 PRO A O 1
ATOM 665 N N . ARG A 1 85 ? 2.000 9.802 -7.632 1.00 90.38 85 ARG A N 1
ATOM 666 C CA . ARG A 1 85 ? 0.949 9.745 -6.619 1.00 90.38 85 ARG A CA 1
ATOM 667 C C . ARG A 1 85 ? 0.463 8.308 -6.437 1.00 90.38 85 ARG A C 1
ATOM 669 O O . ARG A 1 85 ? 0.390 7.525 -7.383 1.00 90.38 85 ARG A O 1
ATOM 676 N N . MET A 1 86 ? 0.066 7.984 -5.207 1.00 90.38 86 MET A N 1
ATOM 677 C CA . MET A 1 86 ? -0.408 6.648 -4.831 1.00 90.38 86 MET A CA 1
ATOM 678 C C . MET A 1 86 ? -1.565 6.154 -5.703 1.00 90.38 86 MET A C 1
ATOM 680 O O . MET A 1 86 ? -1.581 5.003 -6.127 1.00 90.38 86 MET A O 1
ATOM 684 N N . ASP A 1 87 ? -2.516 7.033 -6.005 1.00 90.94 87 ASP A N 1
ATOM 685 C CA . ASP A 1 87 ? -3.661 6.714 -6.849 1.00 90.94 87 ASP A CA 1
ATOM 686 C C . ASP A 1 87 ? -3.261 6.394 -8.292 1.00 90.94 87 ASP A C 1
ATOM 688 O O . ASP A 1 87 ? -3.818 5.464 -8.864 1.00 90.94 87 ASP A O 1
ATOM 692 N N . GLN A 1 88 ? -2.270 7.086 -8.859 1.00 91.44 88 GLN A N 1
ATOM 693 C CA . GLN A 1 88 ? -1.787 6.820 -10.221 1.00 91.44 88 GLN A CA 1
ATOM 694 C C . GLN A 1 88 ? -1.150 5.433 -10.339 1.00 91.44 88 GLN A C 1
ATOM 696 O O . GLN A 1 88 ? -1.435 4.703 -11.284 1.00 91.44 88 GLN A O 1
ATOM 701 N N . VAL A 1 89 ? -0.331 5.042 -9.356 1.00 92.06 89 VAL A N 1
ATOM 702 C CA . VAL A 1 89 ? 0.295 3.709 -9.340 1.00 92.06 89 VAL A CA 1
ATOM 703 C C . VAL A 1 89 ? -0.751 2.614 -9.149 1.00 92.06 89 VAL A C 1
ATOM 705 O O . VAL A 1 89 ? -0.689 1.580 -9.808 1.00 92.06 89 VAL A O 1
ATOM 708 N N . GLN A 1 90 ? -1.744 2.842 -8.284 1.00 92.50 90 GLN A N 1
ATOM 709 C CA . GLN A 1 90 ? -2.839 1.891 -8.102 1.00 92.50 90 GLN A CA 1
ATOM 710 C C . GLN A 1 90 ? -3.671 1.726 -9.380 1.00 92.50 90 GLN A C 1
ATOM 712 O O . GLN A 1 90 ? -3.972 0.597 -9.753 1.00 92.50 90 GLN A O 1
ATOM 717 N N . VAL A 1 91 ? -4.006 2.819 -10.072 1.00 93.69 91 VAL A N 1
ATOM 718 C CA . VAL A 1 91 ? -4.717 2.765 -11.362 1.00 93.69 91 VAL A CA 1
ATOM 719 C C . VAL A 1 91 ? -3.904 1.999 -12.401 1.00 93.69 91 VAL A C 1
ATOM 721 O O . VAL A 1 91 ? -4.448 1.104 -13.037 1.00 93.69 91 VAL A O 1
ATOM 724 N N . ALA A 1 92 ? -2.604 2.277 -12.525 1.00 93.62 92 ALA A N 1
ATOM 725 C CA . ALA A 1 92 ? -1.738 1.579 -13.472 1.00 93.62 92 ALA A CA 1
ATOM 726 C C . ALA A 1 92 ? -1.687 0.062 -13.215 1.00 93.62 92 ALA A C 1
ATOM 728 O O . ALA A 1 92 ? -1.763 -0.724 -14.156 1.00 93.62 92 ALA A O 1
ATOM 729 N N . LEU A 1 93 ? -1.620 -0.357 -11.947 1.00 93.88 93 LEU A N 1
ATOM 730 C CA . LEU A 1 93 ? -1.643 -1.774 -11.566 1.00 93.88 93 LEU A CA 1
ATOM 731 C C . LEU A 1 93 ? -2.997 -2.440 -11.849 1.00 93.88 93 LEU A C 1
ATOM 733 O O . LEU A 1 93 ? -3.022 -3.558 -12.356 1.00 93.88 93 LEU A O 1
ATOM 737 N N . ILE A 1 94 ? -4.106 -1.749 -11.572 1.00 93.62 94 ILE A N 1
ATOM 738 C CA . ILE A 1 94 ? -5.460 -2.251 -11.862 1.00 93.62 94 ILE A CA 1
ATOM 739 C C . ILE A 1 94 ? -5.671 -2.386 -13.370 1.00 93.62 94 ILE A C 1
ATOM 741 O O . ILE A 1 94 ? -6.172 -3.409 -13.828 1.00 93.62 94 ILE A O 1
ATOM 745 N N . ASN A 1 95 ? -5.243 -1.389 -14.148 1.00 93.00 95 ASN A N 1
ATOM 746 C CA . ASN A 1 95 ? -5.317 -1.411 -15.608 1.00 93.00 95 ASN A CA 1
ATOM 747 C C . ASN A 1 95 ? -4.450 -2.528 -16.209 1.00 93.00 95 ASN A C 1
ATOM 749 O O . ASN A 1 95 ? -4.815 -3.104 -17.228 1.00 93.00 95 ASN A O 1
ATOM 753 N N . ALA A 1 96 ? -3.338 -2.877 -15.555 1.00 91.12 96 ALA A N 1
ATOM 754 C CA . ALA A 1 96 ? -2.507 -4.026 -15.909 1.00 91.12 96 ALA A CA 1
ATOM 755 C C . ALA A 1 96 ? -3.109 -5.386 -15.481 1.00 91.12 96 ALA A C 1
ATOM 757 O O . ALA A 1 96 ? -2.489 -6.421 -15.707 1.00 91.12 96 ALA A O 1
ATOM 758 N N . GLY A 1 97 ? -4.303 -5.404 -14.874 1.00 92.38 97 GLY A N 1
ATOM 759 C CA . GLY A 1 97 ? -5.016 -6.624 -14.479 1.00 92.38 97 GLY A CA 1
ATOM 760 C C . GLY A 1 97 ? -4.624 -7.183 -13.110 1.00 92.38 97 GLY A C 1
ATOM 761 O O . GLY A 1 97 ? -4.964 -8.324 -12.799 1.00 92.38 97 GLY A O 1
ATOM 762 N N . TYR A 1 98 ? -3.920 -6.404 -12.285 1.00 94.19 98 TYR A N 1
ATOM 763 C CA . TYR A 1 98 ? -3.447 -6.831 -10.970 1.00 94.19 98 TYR A CA 1
ATOM 764 C C . TYR A 1 98 ? -4.254 -6.210 -9.830 1.00 94.19 98 TYR A C 1
ATOM 766 O O . TYR A 1 98 ? -4.712 -5.067 -9.882 1.00 94.19 98 TYR A O 1
ATOM 774 N N . ASN A 1 99 ? -4.390 -6.971 -8.748 1.00 92.38 99 ASN A N 1
ATOM 775 C CA . ASN A 1 99 ? -5.036 -6.519 -7.529 1.00 92.38 99 ASN A CA 1
ATOM 776 C C . ASN A 1 99 ? -4.065 -5.671 -6.721 1.00 92.38 99 ASN A C 1
ATOM 778 O O . ASN A 1 99 ? -2.942 -6.087 -6.438 1.00 92.38 99 ASN A O 1
ATOM 782 N N . VAL A 1 100 ? -4.529 -4.503 -6.288 1.00 93.56 100 VAL A N 1
ATOM 783 C CA . VAL A 1 100 ? -3.713 -3.550 -5.543 1.00 93.56 100 VAL A CA 1
ATOM 784 C C . VAL A 1 100 ? -4.417 -3.077 -4.278 1.00 93.56 100 VAL A C 1
ATOM 786 O O . VAL A 1 100 ? -5.616 -2.791 -4.266 1.00 93.56 100 VAL A O 1
ATOM 789 N N . SER A 1 101 ? -3.651 -2.931 -3.204 1.00 92.44 101 SER A N 1
ATOM 790 C CA . SER A 1 101 ? -4.102 -2.278 -1.979 1.00 92.44 101 SER A CA 1
ATOM 791 C C . SER A 1 101 ? -3.006 -1.429 -1.357 1.00 92.44 101 SER A C 1
ATOM 793 O O . SER A 1 101 ? -1.814 -1.648 -1.564 1.00 92.44 101 SER A O 1
ATOM 795 N N . GLN A 1 102 ? -3.410 -0.479 -0.525 1.00 91.44 102 GLN A N 1
ATOM 796 C CA . GLN A 1 102 ? -2.492 0.228 0.360 1.00 91.44 102 GLN A CA 1
ATOM 797 C C . GLN A 1 102 ? -2.197 -0.634 1.598 1.00 91.44 102 GLN A C 1
ATOM 799 O O . GLN A 1 102 ? -3.068 -1.374 2.049 1.00 91.44 102 GLN A O 1
ATOM 804 N N . SER A 1 103 ? -0.984 -0.546 2.143 1.00 90.81 103 SER A N 1
ATOM 805 C CA . SER A 1 103 ? -0.628 -1.220 3.398 1.00 90.81 103 SER A CA 1
ATOM 806 C C . SER A 1 103 ? -1.235 -0.497 4.604 1.00 90.81 103 SER A C 1
ATOM 808 O O . SER A 1 103 ? -1.102 0.721 4.729 1.00 90.81 103 SER A O 1
ATOM 810 N N . HIS A 1 104 ? -1.830 -1.238 5.542 1.00 90.00 104 HIS A N 1
ATOM 811 C CA . HIS A 1 104 ? -2.301 -0.680 6.817 1.00 90.00 104 HIS A CA 1
ATOM 812 C C . HIS A 1 104 ? -1.153 -0.161 7.705 1.00 90.00 104 HIS A C 1
ATOM 814 O O . HIS A 1 104 ? -1.367 0.710 8.546 1.00 90.00 104 HIS A O 1
ATOM 820 N N . LYS A 1 105 ? 0.067 -0.697 7.538 1.00 88.12 105 LYS A N 1
ATOM 821 C CA . LYS A 1 105 ? 1.238 -0.356 8.365 1.00 88.12 105 LYS A CA 1
ATOM 822 C C . LYS A 1 105 ? 1.954 0.902 7.877 1.00 88.12 105 LYS A C 1
ATOM 824 O O . LYS A 1 105 ? 2.450 1.675 8.692 1.00 88.12 105 LYS A O 1
ATOM 829 N N . VAL A 1 106 ? 2.058 1.078 6.559 1.00 89.31 106 VAL A N 1
ATOM 830 C CA . VAL A 1 106 ? 2.844 2.154 5.940 1.00 89.31 106 VAL A CA 1
ATOM 831 C C . VAL A 1 106 ? 1.986 2.873 4.893 1.00 89.31 106 VAL A C 1
ATOM 833 O O . VAL A 1 106 ? 1.654 2.262 3.877 1.00 89.31 106 VAL A O 1
ATOM 836 N N . PRO A 1 107 ? 1.663 4.168 5.084 1.00 87.75 107 PRO A N 1
ATOM 837 C CA . PRO A 1 107 ? 0.793 4.915 4.171 1.00 87.75 107 PRO A CA 1
ATOM 838 C C . PRO A 1 107 ? 1.313 4.996 2.738 1.00 87.75 107 PRO A C 1
ATOM 840 O O . PRO A 1 107 ? 0.543 4.993 1.785 1.00 87.75 107 PRO A O 1
ATOM 843 N N . GLU A 1 108 ? 2.627 5.049 2.566 1.00 90.69 108 GLU A N 1
ATOM 844 C CA . GLU A 1 108 ? 3.276 5.202 1.261 1.00 90.69 108 GLU A CA 1
ATOM 845 C C . GLU A 1 108 ? 3.597 3.857 0.596 1.00 90.69 108 GLU A C 1
ATOM 847 O O . GLU A 1 108 ? 4.330 3.809 -0.396 1.00 90.69 108 GLU A O 1
ATOM 852 N N . ALA A 1 109 ? 3.072 2.758 1.148 1.00 92.81 109 ALA A N 1
ATOM 853 C CA . ALA A 1 109 ? 3.323 1.417 0.657 1.00 92.81 109 ALA A CA 1
ATOM 854 C C . ALA A 1 109 ? 2.123 0.805 -0.067 1.00 92.81 109 ALA A C 1
ATOM 856 O O . ALA A 1 109 ? 0.974 0.890 0.379 1.00 92.81 109 ALA A O 1
ATOM 857 N N . VAL A 1 110 ? 2.440 0.117 -1.158 1.00 93.69 110 VAL A N 1
ATOM 858 C CA . VAL A 1 110 ? 1.519 -0.631 -2.007 1.00 93.69 110 VAL A CA 1
ATOM 859 C C . VAL A 1 110 ? 1.792 -2.119 -1.862 1.00 93.69 110 VAL A C 1
ATOM 861 O O . VAL A 1 110 ? 2.936 -2.566 -1.946 1.00 93.69 110 VAL A O 1
ATOM 864 N N . LYS A 1 111 ? 0.723 -2.888 -1.690 1.00 93.81 111 LYS A N 1
ATOM 865 C CA . LYS A 1 111 ? 0.715 -4.334 -1.885 1.00 93.81 111 LYS A CA 1
ATOM 866 C C . LYS A 1 111 ? 0.033 -4.658 -3.198 1.00 93.81 111 LYS A C 1
ATOM 868 O O . LYS A 1 111 ? -0.984 -4.053 -3.534 1.00 93.81 111 LYS A O 1
ATOM 873 N N . THR A 1 112 ? 0.613 -5.594 -3.931 1.00 94.12 112 THR A N 1
ATOM 874 C CA . THR A 1 112 ? 0.109 -6.030 -5.227 1.00 94.12 112 THR A CA 1
ATOM 875 C C . THR A 1 112 ? 0.483 -7.483 -5.462 1.00 94.12 112 THR A C 1
ATOM 877 O O . THR A 1 112 ? 1.543 -7.912 -5.008 1.00 94.12 112 THR A O 1
ATOM 880 N N . ASN A 1 113 ? -0.375 -8.215 -6.171 1.00 93.44 113 ASN A N 1
ATOM 881 C CA . ASN A 1 113 ? -0.059 -9.545 -6.700 1.00 93.44 113 ASN A CA 1
ATOM 882 C C . ASN A 1 113 ? 0.723 -9.474 -8.029 1.00 93.44 113 ASN A C 1
ATOM 884 O O . ASN A 1 113 ? 1.012 -10.504 -8.636 1.00 93.44 113 ASN A O 1
ATOM 888 N N . ALA A 1 114 ? 1.055 -8.267 -8.503 1.00 92.06 114 ALA A N 1
ATOM 889 C CA . ALA A 1 114 ? 1.880 -8.085 -9.685 1.00 92.06 114 ALA A CA 1
ATOM 890 C C . ALA A 1 114 ? 3.299 -8.632 -9.457 1.00 92.06 114 ALA A C 1
ATOM 892 O O . ALA A 1 114 ? 3.925 -8.328 -8.434 1.00 92.06 114 ALA A O 1
ATOM 893 N N . PRO A 1 115 ? 3.855 -9.389 -10.417 1.00 91.75 115 PRO A N 1
ATOM 894 C CA . PRO A 1 115 ? 5.230 -9.840 -10.329 1.00 91.75 115 PRO A CA 1
ATOM 895 C C . PRO A 1 115 ? 6.189 -8.643 -10.392 1.00 91.75 115 PRO A C 1
ATOM 897 O O . PRO A 1 115 ? 5.899 -7.600 -10.978 1.00 91.75 115 PRO A O 1
ATOM 900 N N . ASN A 1 116 ? 7.377 -8.814 -9.813 1.00 90.44 116 ASN A N 1
ATOM 901 C CA . ASN A 1 116 ? 8.346 -7.732 -9.616 1.00 90.44 116 ASN A CA 1
ATOM 902 C C . ASN A 1 116 ? 8.680 -6.964 -10.913 1.00 90.44 116 ASN A C 1
ATOM 904 O O . ASN A 1 116 ? 8.776 -5.740 -10.898 1.00 90.44 116 ASN A O 1
ATOM 908 N N . HIS A 1 117 ? 8.795 -7.666 -12.046 1.00 89.62 117 HIS A N 1
ATOM 909 C CA . HIS A 1 117 ? 9.099 -7.039 -13.333 1.00 89.62 117 HIS A CA 1
ATOM 910 C C . HIS A 1 117 ? 8.010 -6.059 -13.796 1.00 89.62 117 HIS A C 1
ATOM 912 O O . HIS A 1 117 ? 8.371 -4.975 -14.244 1.00 89.62 117 HIS A O 1
ATOM 918 N N . VAL A 1 118 ? 6.724 -6.381 -13.592 1.00 92.00 118 VAL A N 1
ATOM 919 C CA . VAL A 1 118 ? 5.579 -5.514 -13.931 1.00 92.00 118 VAL A CA 1
ATOM 920 C C . VAL A 1 118 ? 5.601 -4.233 -13.106 1.00 92.00 118 VAL A C 1
ATOM 922 O O . VAL A 1 118 ? 5.392 -3.147 -13.640 1.00 92.00 118 VAL A O 1
ATOM 925 N N . VAL A 1 119 ? 5.895 -4.334 -11.806 1.00 92.50 119 VAL A N 1
ATOM 926 C CA . VAL A 1 119 ? 6.004 -3.152 -10.934 1.00 92.50 119 VAL A CA 1
ATOM 927 C C . VAL A 1 119 ? 7.095 -2.213 -11.449 1.00 92.50 119 VAL A C 1
ATOM 929 O O . VAL A 1 119 ? 6.889 -1.001 -11.522 1.00 92.50 119 VAL A O 1
ATOM 932 N N . TRP A 1 120 ? 8.239 -2.764 -11.863 1.00 90.62 120 TRP A N 1
ATOM 933 C CA . TRP A 1 120 ? 9.297 -1.961 -12.464 1.00 90.62 120 TRP A CA 1
ATOM 934 C C . TRP A 1 120 ? 8.958 -1.445 -13.864 1.00 90.62 120 TRP A C 1
ATOM 936 O O . TRP A 1 120 ? 9.392 -0.344 -14.179 1.00 90.62 120 TRP A O 1
ATOM 946 N N . ASP A 1 121 ? 8.196 -2.174 -14.685 1.00 89.62 121 ASP A N 1
ATOM 947 C CA . ASP A 1 121 ? 7.718 -1.688 -15.991 1.00 89.62 121 ASP A CA 1
ATOM 948 C C . ASP A 1 121 ? 6.828 -0.455 -15.827 1.00 89.62 121 ASP A C 1
ATOM 950 O O . ASP A 1 121 ? 7.069 0.568 -16.461 1.00 89.62 121 ASP A O 1
ATOM 954 N N . ILE A 1 122 ? 5.883 -0.493 -14.885 1.00 90.62 122 ILE A N 1
ATOM 955 C CA . ILE A 1 122 ? 5.027 0.658 -14.569 1.00 90.62 122 ILE A CA 1
ATOM 956 C C . ILE A 1 122 ? 5.876 1.856 -14.128 1.00 90.62 122 ILE A C 1
ATOM 958 O O . ILE A 1 122 ? 5.675 2.979 -14.591 1.00 90.62 122 ILE A O 1
ATOM 962 N N . MET A 1 123 ? 6.858 1.635 -13.253 1.00 89.75 123 MET A N 1
ATOM 963 C CA . MET A 1 123 ? 7.732 2.718 -12.802 1.00 89.75 123 MET A CA 1
ATOM 964 C C . MET A 1 123 ? 8.669 3.235 -13.910 1.00 89.75 123 MET A C 1
ATOM 966 O O . MET A 1 123 ? 8.970 4.429 -13.937 1.00 89.75 123 MET A O 1
ATOM 970 N N . ARG A 1 124 ? 9.099 2.378 -14.848 1.00 85.12 124 ARG A N 1
ATOM 971 C CA . ARG A 1 124 ? 9.828 2.784 -16.063 1.00 85.12 124 ARG A CA 1
ATOM 972 C C . ARG A 1 124 ? 8.972 3.700 -16.929 1.00 85.12 124 ARG A C 1
ATOM 974 O O . ARG A 1 124 ? 9.437 4.781 -17.276 1.00 85.12 124 ARG A O 1
ATOM 981 N N . SER A 1 125 ? 7.724 3.319 -17.206 1.00 85.12 125 SER A N 1
ATOM 982 C CA . SER A 1 125 ? 6.784 4.139 -17.982 1.00 85.12 125 SER A CA 1
ATOM 983 C C . SER A 1 125 ? 6.512 5.492 -17.320 1.00 85.12 125 SER A C 1
ATOM 985 O O . SER A 1 125 ? 6.398 6.498 -18.011 1.00 85.12 125 SER A O 1
ATOM 987 N N . TRP A 1 126 ? 6.469 5.549 -15.983 1.00 84.69 126 TRP A N 1
ATOM 988 C CA . TRP A 1 126 ? 6.361 6.818 -15.258 1.00 84.69 126 TRP A CA 1
ATOM 989 C C . TRP A 1 126 ? 7.593 7.710 -15.466 1.00 84.69 126 TRP A C 1
ATOM 991 O O . TRP A 1 126 ? 7.452 8.896 -15.764 1.00 84.69 126 TRP A O 1
ATOM 1001 N N . ARG A 1 127 ? 8.800 7.139 -15.351 1.00 69.00 127 ARG A N 1
ATOM 1002 C CA . ARG A 1 127 ? 10.063 7.874 -15.496 1.00 69.00 127 ARG A CA 1
ATOM 1003 C C . ARG A 1 127 ? 10.344 8.359 -16.915 1.00 69.00 127 ARG A C 1
ATOM 1005 O O . ARG A 1 127 ? 11.071 9.329 -17.047 1.00 69.00 127 ARG A O 1
ATOM 1012 N N . VAL A 1 128 ? 9.798 7.762 -17.974 1.00 61.53 128 VAL A N 1
ATOM 1013 C CA . VAL A 1 128 ? 9.961 8.327 -19.335 1.00 61.53 128 VAL A CA 1
ATOM 1014 C C . VAL A 1 128 ? 9.477 9.789 -19.399 1.00 61.53 128 VAL A C 1
ATOM 1016 O O . VAL A 1 128 ? 9.992 10.576 -20.187 1.00 61.53 128 VAL A O 1
ATOM 1019 N N . ASN A 1 129 ? 8.581 10.193 -18.494 1.00 59.88 129 ASN A N 1
ATOM 1020 C CA . ASN A 1 129 ? 8.153 11.583 -18.342 1.00 59.88 129 ASN A CA 1
ATOM 1021 C C . ASN A 1 129 ? 9.118 12.468 -17.510 1.00 59.88 129 ASN A C 1
ATOM 1023 O O . ASN A 1 129 ? 8.835 13.648 -17.329 1.00 59.88 129 ASN A O 1
ATOM 1027 N N . ASP A 1 130 ? 10.222 11.925 -16.981 1.00 57.50 130 ASP A N 1
ATOM 1028 C CA . ASP A 1 130 ? 11.093 12.532 -15.963 1.00 57.50 130 ASP A CA 1
ATOM 1029 C C . ASP A 1 130 ? 12.588 12.143 -16.164 1.00 57.50 130 ASP A C 1
ATOM 1031 O O . ASP A 1 130 ? 13.063 11.082 -15.748 1.00 57.50 130 ASP A O 1
ATOM 1035 N N . ASN A 1 131 ? 13.353 13.001 -16.846 1.00 53.59 131 ASN A N 1
ATOM 1036 C CA . ASN A 1 131 ? 14.738 12.746 -17.283 1.00 53.59 131 ASN A CA 1
ATOM 1037 C C . ASN A 1 131 ? 15.773 12.882 -16.148 1.00 53.59 131 ASN A C 1
ATOM 1039 O O . ASN A 1 131 ? 16.001 14.009 -15.735 1.00 53.59 131 ASN A O 1
ATOM 1043 N N . HIS A 1 132 ? 16.467 11.802 -15.722 1.00 53.09 132 HIS A N 1
ATOM 1044 C CA . HIS A 1 132 ? 17.801 11.859 -15.061 1.00 53.09 132 HIS A CA 1
ATOM 1045 C C . HIS A 1 132 ? 18.550 10.492 -14.987 1.00 53.09 132 HIS A C 1
ATOM 1047 O O . HIS A 1 132 ? 18.097 9.486 -15.531 1.00 53.09 132 HIS A O 1
ATOM 1053 N N . ASP A 1 133 ? 19.696 10.424 -14.296 1.00 59.81 133 ASP A N 1
ATOM 1054 C CA . ASP A 1 133 ? 20.939 9.744 -14.735 1.00 59.81 133 ASP A CA 1
ATOM 1055 C C . ASP A 1 133 ? 21.296 8.354 -14.122 1.00 59.81 133 ASP A C 1
ATOM 1057 O O . ASP A 1 133 ? 22.426 7.900 -14.208 1.00 59.81 133 ASP A O 1
ATOM 1061 N N . VAL A 1 134 ? 20.371 7.612 -13.497 1.00 53.66 134 VAL A N 1
ATOM 1062 C CA . VAL A 1 134 ? 20.657 6.224 -13.001 1.00 53.66 134 VAL A CA 1
ATOM 1063 C C . VAL A 1 134 ? 19.598 5.212 -13.431 1.00 53.66 134 VAL A C 1
ATOM 1065 O O . VAL A 1 134 ? 19.866 4.023 -13.595 1.00 53.66 134 VAL A O 1
ATOM 1068 N N . GLY A 1 135 ? 18.401 5.707 -13.749 1.00 53.59 135 GLY A N 1
ATOM 1069 C CA . GLY A 1 135 ? 17.383 4.943 -14.454 1.00 53.59 135 GLY A CA 1
ATOM 1070 C C . GLY A 1 135 ? 17.799 4.491 -15.854 1.00 53.59 135 GLY A C 1
ATOM 1071 O O . GLY A 1 135 ? 17.095 3.660 -16.395 1.00 53.59 135 GLY A O 1
ATOM 1072 N N . VAL A 1 136 ? 18.915 4.955 -16.432 1.00 60.53 136 VAL A N 1
ATOM 1073 C CA . VAL A 1 136 ? 19.343 4.602 -17.803 1.00 60.53 136 VAL A CA 1
ATOM 1074 C C . VAL A 1 136 ? 19.496 3.088 -17.990 1.00 60.53 136 VAL A C 1
ATOM 1076 O O . VAL A 1 136 ? 18.973 2.547 -18.955 1.00 60.53 136 VAL A O 1
ATOM 1079 N N . ASN A 1 137 ? 20.103 2.371 -17.036 1.00 58.97 137 ASN A N 1
ATOM 1080 C CA . ASN A 1 137 ? 20.240 0.907 -17.123 1.00 58.97 137 ASN A CA 1
ATOM 1081 C C . ASN A 1 137 ? 18.908 0.168 -16.956 1.00 58.97 137 ASN A C 1
ATOM 1083 O O . ASN A 1 137 ? 18.717 -0.908 -17.514 1.00 58.97 137 ASN A O 1
ATOM 1087 N N . ILE A 1 138 ? 17.983 0.735 -16.179 1.00 58.66 138 ILE A N 1
ATOM 1088 C CA . ILE A 1 138 ? 16.646 0.165 -16.015 1.00 58.66 138 ILE A CA 1
ATOM 1089 C C . ILE A 1 138 ? 15.809 0.461 -17.271 1.00 58.66 138 ILE A C 1
ATOM 1091 O O . ILE A 1 138 ? 15.136 -0.434 -17.759 1.00 58.66 138 ILE A O 1
ATOM 1095 N N . LEU A 1 139 ? 15.903 1.672 -17.825 1.00 57.16 139 LEU A N 1
ATOM 1096 C CA . LEU A 1 139 ? 15.249 2.142 -19.053 1.00 57.16 139 LEU A CA 1
ATOM 1097 C C . LEU A 1 139 ? 15.783 1.467 -20.319 1.00 57.16 139 LEU A C 1
ATOM 1099 O O . LEU A 1 139 ? 15.040 1.341 -21.283 1.00 57.16 139 LEU A O 1
ATOM 1103 N N . ALA A 1 140 ? 17.040 1.015 -20.321 1.00 69.44 140 ALA A N 1
ATOM 1104 C CA . ALA A 1 140 ? 17.607 0.242 -21.425 1.00 69.44 140 ALA A CA 1
ATOM 1105 C C . ALA A 1 140 ? 16.806 -1.041 -21.698 1.00 69.44 140 ALA A C 1
ATOM 1107 O O . ALA A 1 140 ? 16.852 -1.581 -22.800 1.00 69.44 140 ALA A O 1
ATOM 1108 N N . LYS A 1 141 ? 16.053 -1.522 -20.700 1.00 75.19 141 LYS A N 1
ATOM 1109 C CA . LYS A 1 141 ? 15.049 -2.558 -20.890 1.00 75.19 141 LYS A CA 1
ATOM 1110 C C . LYS A 1 141 ? 13.730 -1.920 -21.316 1.00 75.19 141 LYS A C 1
ATOM 1112 O O . LYS A 1 141 ? 13.069 -1.262 -20.510 1.00 75.19 141 LYS A O 1
ATOM 1117 N N . GLU A 1 142 ? 13.337 -2.174 -22.560 1.00 71.94 142 GLU A N 1
ATOM 1118 C CA . GLU A 1 142 ? 12.036 -1.749 -23.071 1.00 71.94 142 GLU A CA 1
ATOM 1119 C C . GLU A 1 142 ? 10.898 -2.339 -22.215 1.00 71.94 142 GLU A C 1
ATOM 1121 O O . GLU A 1 142 ? 10.947 -3.524 -21.852 1.00 71.94 142 GLU A O 1
ATOM 1126 N N . PRO A 1 143 ? 9.892 -1.526 -21.841 1.00 73.25 143 PRO A N 1
ATOM 1127 C CA . PRO A 1 143 ? 8.751 -2.004 -21.080 1.00 73.25 143 PRO A CA 1
ATOM 1128 C C . PRO A 1 143 ? 7.937 -2.984 -21.925 1.00 73.25 143 PRO A C 1
ATOM 1130 O O . PRO A 1 143 ? 7.609 -2.707 -23.076 1.00 73.25 143 PRO A O 1
ATOM 1133 N N . ALA A 1 144 ? 7.579 -4.130 -21.344 1.00 76.38 144 ALA A N 1
ATOM 1134 C CA . ALA A 1 144 ? 6.827 -5.163 -22.059 1.00 76.38 144 ALA A CA 1
ATOM 1135 C C . ALA A 1 144 ? 5.389 -4.731 -22.420 1.00 76.38 144 ALA A C 1
ATOM 1137 O O . ALA A 1 144 ? 4.764 -5.341 -23.286 1.00 76.38 144 ALA A O 1
ATOM 1138 N N . PHE A 1 145 ? 4.856 -3.702 -21.752 1.00 81.19 145 PHE A N 1
ATOM 1139 C CA . PHE A 1 145 ? 3.545 -3.119 -22.031 1.00 81.19 145 PHE A CA 1
ATOM 1140 C C . PHE A 1 145 ? 3.507 -1.629 -21.657 1.00 81.19 145 PHE A C 1
ATOM 1142 O O . PHE A 1 145 ? 4.267 -1.169 -20.803 1.00 81.19 145 PHE A O 1
ATOM 1149 N N . GLU A 1 146 ? 2.589 -0.879 -22.267 1.00 77.88 146 GLU A N 1
ATOM 1150 C CA . GLU A 1 146 ? 2.366 0.537 -21.964 1.00 77.88 146 GLU A CA 1
ATOM 1151 C C . GLU A 1 146 ? 1.342 0.697 -20.826 1.00 77.88 146 GLU A C 1
ATOM 1153 O O . GLU A 1 146 ? 0.173 0.326 -20.955 1.00 77.88 146 GLU A O 1
ATOM 1158 N N . ALA A 1 147 ? 1.780 1.229 -19.682 1.00 79.25 147 ALA A N 1
ATOM 1159 C CA . ALA A 1 147 ? 0.925 1.421 -18.513 1.00 79.25 147 ALA A CA 1
ATOM 1160 C C . ALA A 1 147 ? 0.088 2.711 -18.616 1.00 79.25 147 ALA A C 1
ATOM 1162 O O . ALA A 1 147 ? 0.621 3.801 -18.822 1.00 79.25 147 ALA A O 1
ATOM 1163 N N . GLN A 1 148 ? -1.227 2.608 -18.396 1.00 80.94 148 GLN A N 1
ATOM 1164 C CA . GLN A 1 148 ? -2.136 3.759 -18.377 1.00 80.94 148 GLN A CA 1
ATOM 1165 C C . GLN A 1 148 ? -2.302 4.317 -16.957 1.00 80.94 148 GLN A C 1
ATOM 1167 O O . GLN A 1 148 ? -2.818 3.635 -16.071 1.00 80.94 148 GLN A O 1
ATOM 1172 N N . PHE A 1 149 ? -1.906 5.577 -16.753 1.00 78.12 149 PHE A N 1
ATOM 1173 C CA . PHE A 1 149 ? -1.942 6.263 -15.449 1.00 78.12 149 PHE A CA 1
ATOM 1174 C C . PHE A 1 149 ? -3.195 7.121 -15.219 1.00 78.12 149 PHE A C 1
ATOM 1176 O O . PHE A 1 149 ? -3.401 7.641 -14.119 1.00 78.12 149 PHE A O 1
ATOM 1183 N N . SER A 1 150 ? -4.019 7.311 -16.250 1.00 75.62 150 SER A N 1
ATOM 1184 C CA . SER A 1 150 ? -5.286 8.036 -16.173 1.00 75.62 150 SER A CA 1
ATOM 1185 C C . SER A 1 150 ? -6.433 7.073 -15.853 1.00 75.62 150 SER A C 1
ATOM 1187 O O . SER A 1 150 ? -6.501 5.962 -16.371 1.00 75.62 150 SER A O 1
ATOM 1189 N N . GLY A 1 151 ? -7.342 7.479 -14.963 1.00 77.94 151 GLY A N 1
ATOM 1190 C CA . GLY A 1 151 ? -8.484 6.646 -14.585 1.00 77.94 151 GLY A CA 1
ATOM 1191 C C . GLY A 1 151 ? -9.210 7.116 -13.328 1.00 77.94 151 GLY A C 1
ATOM 1192 O O . GLY A 1 151 ? -8.775 8.037 -12.628 1.00 77.94 151 GLY A O 1
ATOM 1193 N N . LYS A 1 152 ? -10.347 6.473 -13.039 1.00 75.56 152 LYS A N 1
ATOM 1194 C CA . LYS A 1 152 ? -11.104 6.703 -11.804 1.00 75.56 152 LYS A CA 1
ATOM 1195 C C . LYS A 1 152 ? -10.261 6.238 -10.615 1.00 75.56 152 LYS A C 1
ATOM 1197 O O . LYS A 1 152 ? -9.725 5.134 -10.621 1.00 75.56 152 LYS A O 1
ATOM 1202 N N . ARG A 1 153 ? -10.154 7.077 -9.579 1.00 73.94 153 ARG A N 1
ATOM 1203 C CA . ARG A 1 153 ? -9.392 6.731 -8.370 1.00 73.94 153 ARG A CA 1
ATOM 1204 C C . ARG A 1 153 ? -9.977 5.465 -7.726 1.00 73.94 153 ARG A C 1
ATOM 1206 O O . ARG A 1 153 ? -11.176 5.461 -7.451 1.00 73.94 153 ARG A O 1
ATOM 1213 N N . PRO A 1 154 ? -9.166 4.455 -7.374 1.00 72.06 154 PRO A N 1
ATOM 1214 C CA . PRO A 1 154 ? -9.664 3.197 -6.802 1.00 72.06 154 PRO A CA 1
ATOM 1215 C C . PRO A 1 154 ? -10.341 3.373 -5.438 1.00 72.06 154 PRO A C 1
ATOM 1217 O O . PRO A 1 154 ? -11.122 2.537 -4.997 1.00 72.06 154 PRO A O 1
ATOM 1220 N N . SER A 1 155 ? -10.044 4.475 -4.749 1.00 68.44 155 SER A N 1
ATOM 1221 C CA . SER A 1 155 ? -10.664 4.855 -3.481 1.00 68.44 155 SER A CA 1
ATOM 1222 C C . SER A 1 155 ? -11.987 5.610 -3.628 1.00 68.44 155 SER A C 1
ATOM 1224 O O . SER A 1 155 ? -12.616 5.890 -2.613 1.00 68.44 155 SER A O 1
ATOM 1226 N N . ALA A 1 156 ? -12.410 5.963 -4.848 1.00 71.50 156 ALA A N 1
ATOM 1227 C CA . ALA A 1 156 ? -13.585 6.805 -5.073 1.00 71.50 156 ALA A CA 1
ATOM 1228 C C . ALA A 1 156 ? -14.890 6.156 -4.588 1.00 71.50 156 ALA A C 1
ATOM 1230 O O . ALA A 1 156 ? -15.750 6.862 -4.072 1.00 71.50 156 ALA A O 1
ATOM 1231 N N . ASP A 1 157 ? -15.002 4.833 -4.717 1.00 74.62 157 ASP A N 1
ATOM 1232 C CA . ASP A 1 157 ? -16.200 4.073 -4.335 1.00 74.62 157 ASP A CA 1
ATOM 1233 C C . ASP A 1 157 ? -16.085 3.441 -2.935 1.00 74.62 157 ASP A C 1
ATOM 1235 O O . ASP A 1 157 ? -16.987 2.736 -2.489 1.00 74.62 157 ASP A O 1
ATOM 1239 N N . LYS A 1 158 ? -14.972 3.677 -2.224 1.00 72.62 158 LYS A N 1
ATOM 1240 C CA . LYS A 1 158 ? -14.725 3.091 -0.901 1.00 72.62 158 LYS A CA 1
ATOM 1241 C C . LYS A 1 158 ? -15.291 3.964 0.215 1.00 72.62 158 LYS A C 1
ATOM 1243 O O . LYS A 1 158 ? -15.281 5.193 0.141 1.00 72.62 158 LYS A O 1
ATOM 1248 N N . GLU A 1 159 ? -15.726 3.317 1.292 1.00 73.88 159 GLU A N 1
ATOM 1249 C CA . GLU A 1 159 ? -16.272 3.993 2.466 1.00 73.88 159 GLU A CA 1
ATOM 1250 C C . GLU A 1 159 ? -15.237 4.938 3.110 1.00 73.88 159 GLU A C 1
ATOM 1252 O O . GLU A 1 159 ? -14.040 4.634 3.211 1.00 73.88 159 GLU A O 1
ATOM 1257 N N . LYS A 1 160 ? -15.694 6.119 3.548 1.00 73.56 160 LYS A N 1
ATOM 1258 C CA . LYS A 1 160 ? -14.835 7.115 4.199 1.00 73.56 160 LYS A CA 1
ATOM 1259 C C . LYS A 1 160 ? -14.504 6.662 5.621 1.00 73.56 160 LYS A C 1
ATOM 1261 O O . LYS A 1 160 ? -15.272 6.896 6.545 1.00 73.56 160 LYS A O 1
ATOM 1266 N N . ALA A 1 161 ? -13.328 6.068 5.796 1.00 73.81 161 ALA A N 1
ATOM 1267 C CA . ALA A 1 161 ? -12.806 5.665 7.099 1.00 73.81 161 ALA A CA 1
ATOM 1268 C C . ALA A 1 161 ? -11.454 6.333 7.412 1.00 73.81 161 ALA A C 1
ATOM 1270 O O . ALA A 1 161 ? -10.668 6.642 6.512 1.00 73.81 161 ALA A O 1
ATOM 1271 N N . LEU A 1 162 ? -11.165 6.535 8.704 1.00 72.69 162 LEU A N 1
ATOM 1272 C CA . LEU A 1 162 ? -9.883 7.048 9.207 1.00 72.69 162 LEU A CA 1
ATOM 1273 C C . LEU A 1 162 ? -8.780 5.988 9.056 1.00 72.69 162 LEU A C 1
ATOM 1275 O O . LEU A 1 162 ? -8.418 5.308 10.010 1.00 72.69 162 LEU A O 1
ATOM 1279 N N . ARG A 1 163 ? -8.244 5.836 7.842 1.00 77.44 163 ARG A N 1
ATOM 1280 C CA . ARG A 1 163 ? -7.221 4.820 7.530 1.00 77.44 163 ARG A CA 1
ATOM 1281 C C . ARG A 1 163 ? -5.945 4.993 8.353 1.00 77.44 163 ARG A C 1
ATOM 1283 O O . ARG A 1 163 ? -5.395 4.011 8.839 1.00 77.44 163 ARG A O 1
ATOM 1290 N N . PHE A 1 164 ? -5.518 6.243 8.540 1.00 75.88 164 PHE A N 1
ATOM 1291 C CA . PHE A 1 164 ? -4.336 6.593 9.323 1.00 75.88 164 PHE A CA 1
ATOM 1292 C C . PHE A 1 164 ? -4.725 7.523 10.475 1.00 75.88 164 PHE A C 1
ATOM 1294 O O . PHE A 1 164 ? -5.273 8.603 10.226 1.00 75.88 164 PHE A O 1
ATOM 1301 N N . PRO A 1 165 ? -4.471 7.125 11.735 1.00 70.25 165 PRO A N 1
ATOM 1302 C CA . PRO A 1 165 ? -4.700 7.993 12.879 1.00 70.25 165 PRO A CA 1
ATOM 1303 C C . PRO A 1 165 ? -3.791 9.221 12.775 1.00 70.25 165 PRO A C 1
ATOM 1305 O O . PRO A 1 165 ? -2.600 9.088 12.495 1.00 70.25 165 PRO A O 1
ATOM 1308 N N . LYS A 1 166 ? -4.333 10.416 13.023 1.00 72.44 166 LYS A N 1
ATOM 1309 C CA . LYS A 1 166 ? -3.499 11.612 13.198 1.00 72.44 166 LYS A CA 1
ATOM 1310 C C . LYS A 1 166 ? -2.676 11.472 14.480 1.00 72.44 166 LYS A C 1
ATOM 1312 O O . LYS A 1 166 ? -3.109 10.802 15.420 1.00 72.44 166 LYS A O 1
ATOM 1317 N N . ASN A 1 167 ? -1.500 12.099 14.506 1.00 70.94 167 ASN A N 1
ATOM 1318 C CA . ASN A 1 167 ? -0.685 12.124 15.716 1.00 70.94 167 ASN A CA 1
ATOM 1319 C C . ASN A 1 167 ? -1.475 12.753 16.883 1.00 70.94 167 ASN A C 1
ATOM 1321 O O . ASN A 1 167 ? -2.227 13.699 16.638 1.00 70.94 167 ASN A O 1
ATOM 1325 N N . PRO A 1 168 ? -1.317 12.245 18.122 1.00 72.94 168 PRO A N 1
ATOM 1326 C CA . PRO A 1 168 ? -2.138 12.656 19.264 1.00 72.94 168 PRO A CA 1
ATOM 1327 C C . PRO A 1 168 ? -1.972 14.128 19.661 1.00 72.94 168 PRO A C 1
ATOM 1329 O O . PRO A 1 168 ? -2.951 14.770 20.023 1.00 72.94 168 PRO A O 1
ATOM 1332 N N . GLU A 1 169 ? -0.754 14.667 19.565 1.00 73.50 169 GLU A N 1
ATOM 1333 C CA . GLU A 1 169 ? -0.432 16.050 19.930 1.00 73.50 169 GLU A CA 1
ATOM 1334 C C . GLU A 1 169 ? 0.343 16.749 18.806 1.00 73.50 169 GLU A C 1
ATOM 1336 O O . GLU A 1 169 ? 1.120 16.122 18.070 1.00 73.50 169 GLU A O 1
ATOM 1341 N N . ALA A 1 170 ? 0.171 18.072 18.691 1.00 60.19 170 ALA A N 1
ATOM 1342 C CA . ALA A 1 170 ? 1.134 18.905 17.981 1.00 60.19 170 ALA A CA 1
ATOM 1343 C C . ALA A 1 170 ? 2.503 18.701 18.657 1.00 60.19 170 ALA A C 1
ATOM 1345 O O . ALA A 1 170 ? 2.584 18.719 19.879 1.00 60.19 170 ALA A O 1
ATOM 1346 N N . HIS A 1 171 ? 3.570 18.468 17.885 1.00 68.00 171 HIS A N 1
ATOM 1347 C CA . HIS A 1 171 ? 4.933 18.187 18.391 1.00 68.00 171 HIS A CA 1
ATOM 1348 C C . HIS A 1 171 ? 5.186 16.759 18.925 1.00 68.00 171 HIS A C 1
ATOM 1350 O O . HIS A 1 171 ? 6.204 16.519 19.575 1.00 68.00 171 HIS A O 1
ATOM 1356 N N . TRP A 1 172 ? 4.322 15.789 18.601 1.00 70.25 172 TRP A N 1
ATOM 1357 C CA . TRP A 1 172 ? 4.581 14.369 18.870 1.00 70.25 172 TRP A CA 1
ATOM 1358 C C . TRP A 1 172 ? 5.775 13.841 18.053 1.00 70.25 172 TRP A C 1
ATOM 1360 O O . TRP A 1 172 ? 5.711 13.731 16.827 1.00 70.25 172 TRP A O 1
ATOM 1370 N N . GLY A 1 173 ? 6.867 13.516 18.743 1.00 73.94 173 GLY A N 1
ATOM 1371 C CA . GLY A 1 173 ? 8.117 13.012 18.174 1.00 73.94 173 GLY A CA 1
ATOM 1372 C C . GLY A 1 173 ? 9.316 13.374 19.060 1.00 73.94 173 GLY A C 1
ATOM 1373 O O . GLY A 1 173 ? 9.158 14.140 20.014 1.00 73.94 173 GLY A O 1
ATOM 1374 N N . PRO A 1 174 ? 10.521 12.839 18.789 1.00 75.50 174 PRO A N 1
ATOM 1375 C CA . PRO A 1 174 ? 11.734 13.279 19.469 1.00 75.50 174 PRO A CA 1
ATOM 1376 C C . PRO A 1 174 ? 11.878 14.792 19.278 1.00 75.50 174 PRO A C 1
ATOM 1378 O O . PRO A 1 174 ? 12.002 15.265 18.147 1.00 75.50 174 PRO A O 1
ATOM 1381 N N . LYS A 1 175 ? 11.796 15.555 20.375 1.00 72.50 175 LYS A N 1
ATOM 1382 C CA . LYS A 1 175 ? 11.938 17.014 20.329 1.00 72.50 175 LYS A CA 1
ATOM 1383 C C . LYS A 1 175 ? 13.289 17.365 19.707 1.00 72.50 175 LYS A C 1
ATOM 1385 O O . LYS A 1 175 ? 14.274 16.650 19.898 1.00 72.50 175 LYS A O 1
ATOM 1390 N N . SER A 1 176 ? 13.332 18.478 18.980 1.00 66.94 176 SER A N 1
ATOM 1391 C CA . SER A 1 176 ? 14.572 19.091 18.505 1.00 66.94 176 SER A CA 1
ATOM 1392 C C . SER A 1 176 ? 15.611 19.085 19.629 1.00 66.94 176 SER A C 1
ATOM 1394 O O . SER A 1 176 ? 15.269 19.409 20.769 1.00 66.94 176 SER A O 1
ATOM 1396 N N . ARG A 1 177 ? 16.866 18.717 19.329 1.00 66.62 177 ARG A N 1
ATOM 1397 C CA . ARG A 1 177 ? 17.969 18.758 20.305 1.00 66.62 177 ARG A CA 1
ATOM 1398 C C . ARG A 1 177 ? 17.922 20.090 21.055 1.00 66.62 177 ARG A C 1
ATOM 1400 O O . ARG A 1 177 ? 17.852 21.126 20.393 1.00 66.62 177 ARG A O 1
ATOM 1407 N N . ALA A 1 178 ? 17.968 20.054 22.389 1.00 68.88 178 ALA A N 1
ATOM 1408 C CA . ALA A 1 178 ? 17.951 21.260 23.209 1.00 68.88 178 ALA A CA 1
ATOM 1409 C C . ALA A 1 178 ? 19.004 22.247 22.686 1.00 68.88 178 ALA A C 1
ATOM 1411 O O . ALA A 1 178 ? 20.202 21.956 22.670 1.00 68.88 178 ALA A O 1
ATOM 1412 N N . ARG A 1 179 ? 18.540 23.389 22.184 1.00 68.19 179 ARG A N 1
ATOM 1413 C CA . ARG A 1 179 ? 19.372 24.568 21.983 1.00 68.19 179 ARG A CA 1
ATOM 1414 C C . ARG A 1 179 ? 19.217 25.375 23.265 1.00 68.19 179 ARG A C 1
ATOM 1416 O O . ARG A 1 179 ? 18.092 25.536 23.732 1.00 68.19 179 ARG A O 1
ATOM 1423 N N . GLY A 1 180 ? 20.329 25.795 23.869 1.00 73.38 180 GLY A N 1
ATOM 1424 C CA . GLY A 1 180 ? 20.265 26.751 24.974 1.00 73.38 180 GLY A CA 1
ATOM 1425 C C . GLY A 1 180 ? 19.463 27.979 24.539 1.00 73.38 180 GLY A C 1
ATOM 1426 O O . GLY A 1 180 ? 19.454 28.303 23.347 1.00 73.38 180 GLY A O 1
ATOM 1427 N N . LEU A 1 181 ? 18.766 28.612 25.483 1.00 69.81 181 LEU A N 1
ATOM 1428 C CA . LEU A 1 181 ? 18.015 29.838 25.216 1.00 69.81 181 LEU A CA 1
ATOM 1429 C C . LEU A 1 181 ? 18.938 30.876 24.566 1.00 69.81 181 LEU A C 1
ATOM 1431 O O . LEU A 1 181 ? 20.109 31.000 24.943 1.00 69.81 181 LEU A O 1
ATOM 1435 N N . ALA A 1 182 ? 18.414 31.632 23.602 1.00 70.88 182 ALA A N 1
ATOM 1436 C CA . ALA A 1 182 ? 19.131 32.799 23.108 1.00 70.88 182 ALA A CA 1
ATOM 1437 C C . ALA A 1 182 ? 19.334 33.801 24.268 1.00 70.88 182 ALA A C 1
ATOM 1439 O O . ALA A 1 182 ? 18.489 33.865 25.164 1.00 70.88 182 ALA A O 1
ATOM 1440 N N . PRO A 1 183 ? 20.406 34.619 24.273 1.00 67.38 183 PRO A N 1
ATOM 1441 C CA . PRO A 1 183 ? 20.644 35.605 25.334 1.00 67.38 183 PRO A CA 1
ATOM 1442 C C . PRO A 1 183 ? 19.444 36.532 25.598 1.00 67.38 183 PRO A C 1
ATOM 1444 O O . PRO A 1 183 ? 19.195 36.912 26.738 1.00 67.38 183 PRO A O 1
ATOM 1447 N N . SER A 1 184 ? 18.663 36.836 24.557 1.00 67.06 184 SER A N 1
ATOM 1448 C CA . SER A 1 184 ? 17.425 37.618 24.637 1.00 67.06 184 SER A CA 1
ATOM 1449 C C . SER A 1 184 ? 16.290 36.904 25.377 1.00 67.06 184 SER A C 1
ATOM 1451 O O . SER A 1 184 ? 15.506 37.544 26.064 1.00 67.06 184 SER A O 1
ATOM 1453 N N . GLU A 1 185 ? 16.193 35.580 25.263 1.00 67.69 185 GLU A N 1
ATOM 1454 C CA . GLU A 1 185 ? 15.172 34.786 25.956 1.00 67.69 185 GLU A CA 1
ATOM 1455 C C . GLU A 1 185 ? 15.570 34.518 27.415 1.00 67.69 185 GLU A C 1
ATOM 1457 O O . GLU A 1 185 ? 14.706 34.471 28.285 1.00 6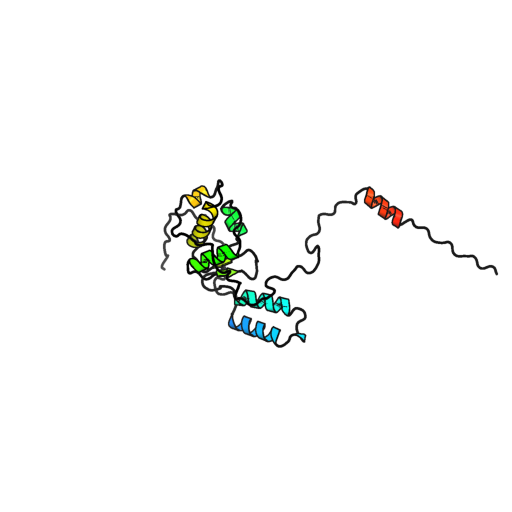7.69 185 GLU A O 1
ATOM 1462 N N . LEU A 1 186 ? 16.875 34.409 27.702 1.00 66.62 186 LEU A N 1
ATOM 1463 C CA . LEU A 1 186 ? 17.414 34.343 29.067 1.00 66.62 186 LEU A CA 1
ATOM 1464 C C . LEU A 1 186 ? 17.102 35.609 29.872 1.00 66.62 186 LEU A C 1
ATOM 1466 O O . LEU A 1 186 ? 16.709 35.497 31.030 1.00 66.62 186 LEU A O 1
ATOM 1470 N N . ALA A 1 187 ? 17.233 36.791 29.263 1.00 68.25 187 ALA A N 1
ATOM 1471 C CA . ALA A 1 187 ? 16.921 38.061 29.918 1.00 68.25 187 ALA A CA 1
ATOM 1472 C C . ALA A 1 187 ? 15.451 38.132 30.372 1.00 68.25 187 ALA A C 1
ATOM 1474 O O . ALA A 1 187 ? 15.183 38.468 31.521 1.00 68.25 187 ALA A O 1
ATOM 1475 N N . ASN A 1 188 ? 14.515 37.693 29.524 1.00 69.62 188 ASN A N 1
ATOM 1476 C CA . ASN A 1 188 ? 13.084 37.699 29.847 1.00 69.62 188 ASN A CA 1
ATOM 1477 C C . ASN A 1 188 ? 12.718 36.732 30.988 1.00 69.62 188 ASN A C 1
ATOM 1479 O O . ASN A 1 188 ? 11.822 37.020 31.777 1.00 69.62 188 ASN A O 1
ATOM 1483 N N . VAL A 1 189 ? 13.396 35.581 31.097 1.00 66.19 189 VAL A N 1
ATOM 1484 C CA . VAL A 1 189 ? 13.171 34.628 32.204 1.00 66.19 189 VAL A CA 1
ATOM 1485 C C . VAL A 1 189 ? 13.724 35.175 33.524 1.00 66.19 189 VAL A C 1
ATOM 1487 O O . VAL A 1 189 ? 13.124 34.944 34.571 1.00 66.19 189 VAL A O 1
ATOM 1490 N N . VAL A 1 190 ? 14.833 35.921 33.481 1.00 64.38 190 VAL A N 1
ATOM 1491 C CA . VAL A 1 190 ? 15.416 36.581 34.661 1.00 64.38 190 VAL A CA 1
ATOM 1492 C C . VAL A 1 190 ? 14.551 37.759 35.121 1.00 64.38 190 VAL A C 1
ATOM 1494 O O . VAL A 1 190 ? 14.318 37.897 36.319 1.00 64.38 190 VAL A O 1
ATOM 1497 N N . GLU A 1 191 ? 14.014 38.558 34.196 1.00 58.88 191 GLU A N 1
ATOM 1498 C CA . GLU A 1 191 ? 13.094 39.661 34.516 1.00 58.88 191 GLU A CA 1
ATOM 1499 C C . GLU A 1 191 ? 11.750 39.157 35.062 1.00 58.88 191 GLU A C 1
ATOM 1501 O O . GLU A 1 191 ? 11.261 39.680 36.061 1.00 58.88 191 GLU A O 1
ATOM 1506 N N . ALA A 1 192 ? 11.190 38.081 34.498 1.00 58.09 192 ALA A N 1
ATOM 1507 C CA . ALA A 1 192 ? 9.949 37.476 34.993 1.00 58.09 192 ALA A CA 1
ATOM 1508 C C . ALA A 1 192 ? 10.081 36.857 36.401 1.00 58.09 192 ALA A C 1
ATOM 1510 O O . ALA A 1 192 ? 9.078 36.636 37.075 1.00 58.09 192 ALA A O 1
ATOM 1511 N N . GLN A 1 193 ? 11.304 36.571 36.860 1.00 54.28 193 GLN A N 1
ATOM 1512 C CA . GLN A 1 193 ? 11.579 36.093 38.220 1.00 54.28 193 GLN A CA 1
ATOM 1513 C C . GLN A 1 193 ? 11.847 37.228 39.224 1.00 54.28 193 GLN A C 1
ATOM 1515 O O . GLN A 1 193 ? 11.988 36.949 40.414 1.00 54.28 193 GLN A O 1
ATOM 1520 N N . GLN A 1 194 ? 11.922 38.486 38.775 1.00 48.56 194 GLN A N 1
ATOM 1521 C CA . GLN A 1 194 ? 12.294 39.645 39.597 1.00 48.56 194 GLN A CA 1
ATOM 1522 C C . GLN A 1 194 ? 11.143 40.620 39.902 1.00 48.56 194 GLN A C 1
ATOM 1524 O O . GLN A 1 194 ? 11.401 41.697 40.443 1.00 48.56 194 GLN A O 1
ATOM 1529 N N . GLU A 1 195 ? 9.876 40.279 39.640 1.00 44.25 195 GLU A N 1
ATOM 1530 C CA . GLU A 1 195 ? 8.772 41.109 40.148 1.00 44.25 195 GLU A CA 1
ATOM 1531 C C . GLU A 1 195 ? 8.698 41.048 41.697 1.00 44.25 195 GLU A C 1
ATOM 1533 O O . GLU A 1 195 ? 8.667 39.957 42.273 1.00 44.25 195 GLU A O 1
ATOM 1538 N N . PRO A 1 196 ? 8.710 42.201 42.402 1.00 45.12 196 PRO A N 1
ATOM 1539 C CA . PRO A 1 196 ? 8.989 42.261 43.838 1.00 45.12 196 PRO A CA 1
ATOM 1540 C C . PRO A 1 196 ? 7.779 41.933 44.732 1.0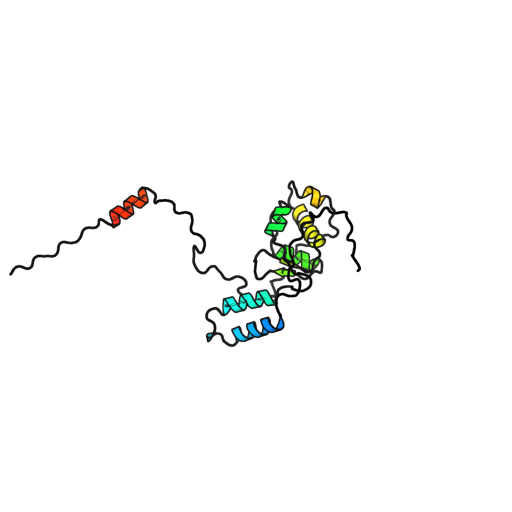0 45.12 196 PRO A C 1
ATOM 1542 O O . PRO A 1 196 ? 6.676 42.443 44.534 1.00 45.12 196 PRO A O 1
ATOM 1545 N N . GLU A 1 197 ? 8.026 41.154 45.795 1.00 39.62 197 GLU A N 1
ATOM 1546 C CA . GLU A 1 197 ? 7.101 40.914 46.912 1.00 39.62 197 GLU A CA 1
ATOM 1547 C C . GLU A 1 197 ? 6.550 42.236 47.487 1.00 39.62 197 GLU A C 1
ATOM 1549 O O . GLU A 1 197 ? 7.282 43.068 48.035 1.00 39.62 197 GLU A O 1
ATOM 1554 N N . ALA A 1 198 ? 5.231 42.424 47.406 1.00 43.12 198 ALA A N 1
ATOM 1555 C CA . ALA A 1 198 ? 4.540 43.548 48.026 1.00 43.12 198 ALA A CA 1
ATOM 1556 C C . ALA A 1 198 ? 4.636 43.472 49.566 1.00 43.12 198 ALA A C 1
ATOM 1558 O O . ALA A 1 198 ? 4.183 42.513 50.195 1.00 43.12 198 ALA A O 1
ATOM 1559 N N . LYS A 1 199 ? 5.212 44.515 50.182 1.00 43.78 199 LYS A N 1
ATOM 1560 C CA . LYS A 1 199 ? 5.309 44.703 51.641 1.00 43.78 199 LYS A CA 1
ATOM 1561 C C . LYS A 1 199 ? 3.928 44.604 52.308 1.00 43.78 199 LYS A C 1
ATOM 1563 O O . LYS A 1 199 ? 3.037 45.394 52.005 1.00 43.78 199 LYS A O 1
ATOM 1568 N N . LYS A 1 200 ? 3.774 43.683 53.268 1.00 37.41 200 LYS A N 1
ATOM 1569 C CA . LYS A 1 200 ? 2.595 43.601 54.151 1.00 37.41 200 LYS A CA 1
ATOM 1570 C C . LYS A 1 200 ? 2.511 44.839 55.069 1.00 37.41 200 LYS A C 1
ATOM 1572 O O . LYS A 1 200 ? 3.552 45.270 55.571 1.00 37.41 200 LYS A O 1
ATOM 1577 N N . PRO A 1 201 ? 1.314 45.401 55.324 1.00 40.97 201 PRO A N 1
ATOM 1578 C CA . PRO A 1 201 ? 1.145 46.535 56.232 1.00 40.97 201 PRO A CA 1
ATOM 1579 C C . PRO A 1 201 ? 1.320 46.119 57.705 1.00 40.97 201 PRO A C 1
ATOM 1581 O O . PRO A 1 201 ? 0.903 45.030 58.101 1.00 40.97 201 PRO A O 1
ATOM 1584 N N . LYS A 1 202 ? 1.946 46.994 58.507 1.00 37.44 202 LYS A N 1
ATOM 1585 C CA . LYS A 1 202 ? 2.037 46.878 59.973 1.00 37.44 202 LYS A CA 1
ATOM 1586 C C . LYS A 1 202 ? 0.657 47.114 60.595 1.00 37.44 202 LYS A C 1
ATOM 1588 O O . LYS A 1 202 ? -0.028 48.055 60.207 1.00 37.44 202 LYS A O 1
ATOM 1593 N N . VAL A 1 203 ? 0.286 46.266 61.548 1.00 34.97 203 VAL A N 1
ATOM 1594 C CA . VAL A 1 203 ? -0.846 46.474 62.459 1.00 34.97 203 VAL A CA 1
ATOM 1595 C C . VAL A 1 203 ? -0.262 47.100 63.725 1.00 34.97 203 VAL A C 1
ATOM 1597 O O . VAL A 1 203 ? 0.646 46.507 64.308 1.00 34.97 203 VAL A O 1
ATOM 1600 N N . ASP A 1 204 ? -0.719 48.300 64.079 1.00 43.38 204 ASP A N 1
ATOM 1601 C CA . ASP A 1 204 ? -0.401 48.951 65.354 1.00 43.38 204 ASP A CA 1
ATOM 1602 C C . ASP A 1 204 ? -1.283 48.358 66.471 1.00 43.38 204 ASP A C 1
ATOM 1604 O O . ASP A 1 204 ? -2.426 47.966 66.219 1.00 43.38 204 ASP A O 1
ATOM 1608 N 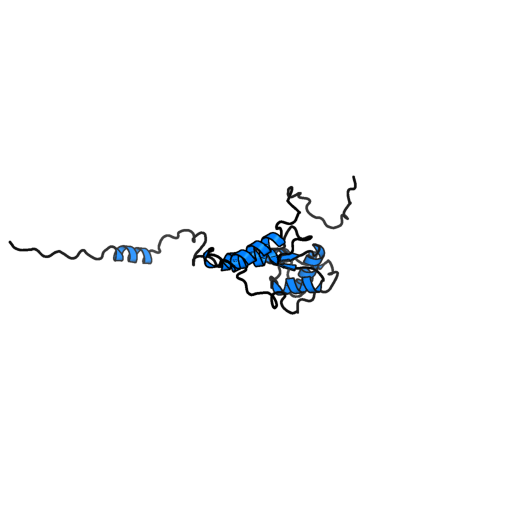N . GLU A 1 205 ? -0.692 48.238 67.661 1.00 41.12 205 GLU A N 1
ATOM 1609 C CA . GLU A 1 205 ? -1.204 47.600 68.890 1.00 41.12 205 GLU A CA 1
ATOM 1610 C C . GLU A 1 205 ? -2.307 48.409 69.595 1.00 41.12 205 GLU A C 1
ATOM 1612 O O . GLU A 1 205 ? -2.213 49.660 69.616 1.00 41.12 205 GLU A O 1
#

Foldseek 3Di:
DDDDDDDDPDDDPPDDDDDDDLAFPDDLVVLVVVLVVLVVCVVVDPCSQVSNLLSLQVNLADRPQFSDKDFQVNLCVQQVFDGDDPQLLCQQQVVVVKDKGAHLVDRRIITINDPPLSSLLSVLLVCVVPDDDRCPVVVVDHRPDRTDRDDDRPCPPPDDGCSDDDDPDDVPDDDDDDDPDDPVVVVVVVVVVPDDDDDDDDDDD

Secondary structure (DSSP, 8-state):
-------S-S------------S-SS-HHHHHHHHHHHHH-TTT-TTHHHHHHHHHHHHHS--TT-SS-EEHHHHHHHHT-PPPPHHHHHHHHHHTT--EEE-SS-TTEEEESS-HHHHHHHHHHHHTTS--SSTHHHHTS--SS-----S--TTTTS-----SPPPSSTT-SS----PPPPHHHHHHHHHHT-PPPPPPPPPP-

Sequence (205 aa):
MSGTTVPNDVAYFKETIGPIWSAPLHNKDLVLKIRDNVLKNPTKYPTKDRLHGLLTSVSEEVQEDAPLYYTLPGLSKTLHCQQPRMDQVQVALINAGYNVSQSHKVPEAVKTNAPNHVVWDIMRSWRVNDNHDVGVNILAKEPAFEAQFSGKRPSADKEKALRFPKNPEAHWGPKSRARGLAPSELANVVEAQQEPEAKKPKVDE

pLDDT: mean 77.04, std 16.77, range [34.72, 95.5]

Radius of gyration: 27.48 Å; chains: 1; bounding box: 45×82×92 Å

InterPro domains:
  IPR002905 tRNA methyltransferase, Trm1 [PF02005] (14-124)
  IPR002905 tRNA methyltransferase, Trm1 [PS51626] (1-123)
  IPR002905 tRNA methyltransferase, Trm1 [PTHR10631] (16-179)
  IPR029063 S-adenosyl-L-methionine-dependent methyltransferase superfamily [G3DSA:3.40.50.150] (4-63)
  IPR029063 S-adenosyl-L-methionine-dependent methyltransferase superfamily [SSF53335] (16-124)
  IPR042296 tRNA methyltransferase, Trm1, C-terminal [G3DSA:3.30.56.70] (67-125)

Organism: Aphanomyces astaci (NCBI:txid112090)